Protein AF-A0A4Q4UN87-F1 (afdb_monomer_lite)

Foldseek 3Di:
DDDPPQPPPDPDPQDAQDKFWKFAADADAADDDQFDHQPDDQDDPPDDQSPDPLVVVCLVVAADHDDDRDDDIKMWGFHFFDDDCDCVPRQFFWGWTWTDIRPPPVAIKIKTKQDLSGHRQADPVRRHGSSSLSSNLQNQQQLLLVLQQVFPPGRCAQAWHWPHKIKGWDDDPPPPGTGMIIMTITGDAAFDFLVVQQVQQADPNDGNVVSHPDPVLVVLQVVLLVVNQLCSCQGRVKHQQDSDSRQWTQHPVRHIYGHRSSRMDRQVRGPDHRQCPDPPDDSPPPDPDDDDDDDDPVVVVVVVPDDDPDDDDDDDPDDDDDDDD

Structure (mmCIF, N/CA/C/O backbone):
data_AF-A0A4Q4UN87-F1
#
_entry.id   AF-A0A4Q4UN87-F1
#
loop_
_atom_site.group_PDB
_atom_site.id
_atom_site.type_symbol
_atom_site.label_atom_id
_atom_site.label_alt_id
_atom_site.label_comp_id
_atom_site.label_asym_id
_atom_site.label_entity_id
_atom_site.label_seq_id
_atom_site.pdbx_PDB_ins_code
_atom_site.Cartn_x
_atom_site.Cartn_y
_atom_site.Cartn_z
_atom_site.occupancy
_atom_site.B_iso_or_equiv
_atom_site.auth_seq_id
_atom_site.auth_comp_id
_atom_site.auth_asym_id
_atom_site.auth_atom_id
_atom_site.pdbx_PDB_model_num
ATOM 1 N N . MET A 1 1 ? -8.107 14.837 -42.358 1.00 36.06 1 MET A N 1
ATOM 2 C CA . MET A 1 1 ? -7.605 14.826 -40.968 1.00 36.06 1 MET A CA 1
ATOM 3 C C . MET A 1 1 ? -8.297 13.685 -40.247 1.00 36.06 1 MET A C 1
ATOM 5 O O . MET A 1 1 ? -9.507 13.749 -40.083 1.00 36.06 1 MET A O 1
ATOM 9 N N . ALA A 1 2 ? -7.575 12.608 -39.941 1.00 30.47 2 ALA A N 1
ATOM 10 C CA . ALA A 1 2 ? -8.134 11.471 -39.219 1.00 30.47 2 ALA A CA 1
ATOM 11 C C . ALA A 1 2 ? -8.247 11.839 -37.736 1.00 30.47 2 ALA A C 1
ATOM 13 O O . ALA A 1 2 ? -7.257 12.197 -37.102 1.00 30.47 2 ALA A O 1
ATOM 14 N N . THR A 1 3 ? -9.464 11.804 -37.209 1.00 28.25 3 THR A N 1
ATOM 15 C CA . THR A 1 3 ? -9.759 11.967 -35.788 1.00 28.25 3 THR A CA 1
ATOM 16 C C . THR A 1 3 ? -9.020 10.869 -35.032 1.00 28.25 3 THR A C 1
ATOM 18 O O . THR A 1 3 ? -9.258 9.691 -35.290 1.00 28.25 3 THR A O 1
ATOM 21 N N . ALA A 1 4 ? -8.106 11.236 -34.131 1.00 33.00 4 ALA A N 1
ATOM 22 C CA . ALA A 1 4 ? -7.447 10.278 -33.255 1.00 33.00 4 ALA A CA 1
ATOM 23 C C . ALA A 1 4 ? -8.526 9.550 -32.442 1.00 33.00 4 ALA A C 1
ATOM 25 O O . ALA A 1 4 ? -9.142 10.118 -31.538 1.00 33.00 4 ALA A O 1
ATOM 26 N N . THR A 1 5 ? -8.808 8.302 -32.811 1.00 35.41 5 THR A N 1
ATOM 27 C CA . THR A 1 5 ? -9.657 7.407 -32.035 1.00 35.41 5 THR A CA 1
ATOM 28 C C . THR A 1 5 ? -9.025 7.260 -30.666 1.00 35.41 5 THR A C 1
ATOM 30 O O . THR A 1 5 ? -7.942 6.697 -30.533 1.00 35.41 5 THR A O 1
ATOM 33 N N . ARG A 1 6 ? -9.716 7.805 -29.665 1.00 39.81 6 ARG A N 1
ATOM 34 C CA . ARG A 1 6 ? -9.468 7.628 -28.238 1.00 39.81 6 ARG A CA 1
ATOM 35 C C . ARG A 1 6 ? -9.214 6.138 -27.998 1.00 39.81 6 ARG A C 1
ATOM 37 O O . ARG A 1 6 ? -10.150 5.345 -28.074 1.00 39.81 6 ARG A O 1
ATOM 44 N N . THR A 1 7 ? -7.955 5.751 -27.811 1.00 40.88 7 THR A N 1
ATOM 45 C CA . THR A 1 7 ? -7.547 4.361 -27.604 1.00 40.88 7 THR A CA 1
ATOM 46 C C . THR A 1 7 ? -8.291 3.853 -26.378 1.00 40.88 7 THR A C 1
ATOM 48 O O . THR A 1 7 ? -8.051 4.291 -25.253 1.00 40.88 7 THR A O 1
ATOM 51 N N . SER A 1 8 ? -9.284 2.991 -26.606 1.00 44.03 8 SER A N 1
ATOM 52 C CA . SER A 1 8 ? -10.031 2.349 -25.535 1.00 44.03 8 SER A CA 1
ATOM 53 C C . SER A 1 8 ? -9.029 1.585 -24.683 1.00 44.03 8 SER A C 1
ATOM 55 O O . SER A 1 8 ? -8.358 0.686 -25.194 1.00 44.03 8 SER A O 1
ATOM 57 N N . ILE A 1 9 ? -8.903 1.950 -23.407 1.00 51.88 9 ILE A N 1
ATOM 58 C CA . ILE A 1 9 ? -8.092 1.182 -22.464 1.00 51.88 9 ILE A CA 1
ATOM 59 C C . ILE A 1 9 ? -8.578 -0.265 -22.532 1.00 51.88 9 ILE A C 1
ATOM 61 O O . ILE A 1 9 ? -9.763 -0.529 -22.318 1.00 51.88 9 ILE A O 1
ATOM 65 N N . SER A 1 10 ? -7.671 -1.188 -22.857 1.00 57.56 10 SER A N 1
ATOM 66 C CA . SER A 1 10 ? -7.963 -2.617 -22.790 1.00 57.56 10 SER A CA 1
ATOM 67 C C . SER A 1 10 ? -8.514 -2.937 -21.396 1.00 57.56 10 SER A C 1
ATOM 69 O O . SER A 1 10 ? -7.931 -2.476 -20.408 1.00 57.56 10 SER A O 1
ATOM 71 N N . PRO A 1 11 ? -9.605 -3.715 -21.280 1.00 72.88 11 PRO A N 1
ATOM 72 C CA . PRO A 1 11 ? -10.128 -4.119 -19.982 1.00 72.88 11 PRO A CA 1
ATOM 73 C C . PRO A 1 11 ? -9.007 -4.722 -19.131 1.00 72.88 11 PRO A C 1
ATOM 75 O O . PRO A 1 11 ? -8.156 -5.457 -19.640 1.00 72.88 11 PRO A O 1
ATOM 78 N N . THR A 1 12 ? -8.993 -4.368 -17.845 1.00 84.50 12 THR A N 1
ATOM 79 C CA . THR A 1 12 ? -7.957 -4.833 -16.919 1.00 84.50 12 THR A CA 1
ATOM 80 C C . THR A 1 12 ? -7.905 -6.367 -16.876 1.00 84.50 12 THR A C 1
ATOM 82 O O . THR A 1 12 ? -8.959 -7.017 -16.907 1.00 84.50 12 THR A O 1
ATOM 85 N N . PRO A 1 13 ? -6.704 -6.981 -16.834 1.00 90.00 13 PRO A N 1
ATOM 86 C CA . PRO A 1 13 ? -6.571 -8.428 -16.698 1.00 90.00 13 PRO A CA 1
ATOM 87 C C . PRO A 1 13 ? -6.948 -8.912 -15.288 1.00 90.00 13 PRO A C 1
ATOM 89 O O . PRO A 1 13 ? -7.140 -10.108 -15.092 1.00 90.00 13 PRO A O 1
ATOM 92 N N . TYR A 1 14 ? -7.080 -8.004 -14.315 1.00 92.19 14 TYR A N 1
ATOM 93 C CA . TYR A 1 14 ? -7.381 -8.312 -12.915 1.00 92.19 14 TYR A CA 1
ATOM 94 C C . TYR A 1 14 ? -8.891 -8.368 -12.680 1.00 92.19 14 TYR A C 1
ATOM 96 O O . TYR A 1 14 ? -9.488 -7.454 -12.113 1.00 92.19 14 TYR A O 1
ATOM 104 N N . ARG A 1 15 ? -9.525 -9.435 -13.168 1.00 90.50 15 ARG A N 1
ATOM 105 C CA . ARG A 1 15 ? -10.975 -9.646 -13.055 1.00 90.50 15 ARG A CA 1
ATOM 106 C C . ARG A 1 15 ? -11.301 -10.954 -12.348 1.00 90.50 15 ARG A C 1
ATOM 108 O O . ARG A 1 15 ? -10.479 -11.864 -12.298 1.00 90.50 15 ARG A O 1
ATOM 115 N N . GLU A 1 16 ? -12.514 -11.026 -11.819 1.00 92.12 16 GLU A N 1
ATOM 116 C CA . GLU A 1 16 ? -13.042 -12.225 -11.173 1.00 92.12 16 GLU A CA 1
ATOM 117 C C . GLU A 1 16 ? -12.921 -13.461 -12.079 1.00 92.12 16 GLU A C 1
ATOM 119 O O . GLU A 1 16 ? -13.094 -13.381 -13.299 1.00 92.12 16 GLU A O 1
ATOM 124 N N . GLY A 1 17 ? -12.564 -14.595 -11.474 1.00 91.56 17 GLY A N 1
ATOM 125 C CA . GLY A 1 17 ? -12.327 -15.865 -12.158 1.00 91.56 17 GLY A CA 1
ATOM 126 C C . GLY A 1 17 ? -10.930 -16.013 -12.770 1.00 91.56 17 GLY A C 1
ATOM 127 O O . GLY A 1 17 ? -10.609 -17.085 -13.280 1.00 91.56 17 GLY A O 1
ATOM 128 N N . VAL A 1 18 ? -10.083 -14.979 -12.724 1.00 93.31 18 VAL A N 1
ATOM 129 C CA . VAL A 1 18 ? -8.686 -15.078 -13.171 1.00 93.31 18 VAL A CA 1
ATOM 130 C C . VAL A 1 18 ? -7.814 -15.671 -12.067 1.00 93.31 18 VAL A C 1
ATOM 132 O O . VAL A 1 18 ? -7.833 -15.209 -10.927 1.00 93.31 18 VAL A O 1
ATOM 135 N N . GLU A 1 19 ? -7.004 -16.663 -12.430 1.00 95.31 19 GLU A N 1
ATOM 136 C CA . GLU A 1 19 ? -5.948 -17.219 -11.583 1.00 95.31 19 GLU A CA 1
ATOM 137 C C . GLU A 1 19 ? -4.591 -16.616 -11.978 1.00 95.31 19 GLU A C 1
ATOM 139 O O . GLU A 1 19 ? -4.165 -16.691 -13.134 1.00 95.31 19 GLU A O 1
ATOM 144 N N . LEU A 1 20 ? -3.909 -16.007 -11.010 1.00 95.88 20 LEU A N 1
ATOM 145 C CA . LEU A 1 20 ? -2.558 -15.478 -11.148 1.00 95.88 20 LEU A CA 1
ATOM 146 C C . LEU A 1 20 ? -1.548 -16.513 -10.651 1.00 95.88 20 LEU A C 1
ATOM 148 O O . LEU A 1 20 ? -1.704 -17.071 -9.567 1.00 95.88 20 LEU A O 1
ATOM 152 N N . ARG A 1 21 ? -0.481 -16.727 -11.422 1.00 95.50 21 ARG A N 1
ATOM 153 C CA . ARG A 1 21 ? 0.665 -17.552 -11.018 1.00 95.50 21 ARG A CA 1
ATOM 154 C C . ARG A 1 21 ? 1.737 -16.656 -10.434 1.00 95.50 21 ARG A C 1
ATOM 156 O O . ARG A 1 21 ? 2.383 -15.915 -11.173 1.00 95.50 21 ARG A O 1
ATOM 163 N N . ILE A 1 22 ? 1.875 -16.701 -9.120 1.00 95.62 22 ILE A N 1
ATOM 164 C CA . ILE A 1 22 ? 2.676 -15.761 -8.345 1.00 95.62 22 ILE A CA 1
ATOM 165 C C . ILE A 1 22 ? 3.895 -16.465 -7.755 1.00 95.62 22 ILE A C 1
ATOM 167 O O . ILE A 1 22 ? 3.873 -17.658 -7.455 1.00 95.62 22 ILE A O 1
ATOM 171 N N . ARG A 1 23 ? 4.980 -15.718 -7.596 1.00 95.38 23 ARG A N 1
ATOM 172 C CA . ARG A 1 23 ? 6.206 -16.159 -6.927 1.00 95.38 23 ARG A CA 1
ATOM 173 C C . ARG A 1 23 ? 6.584 -15.132 -5.887 1.00 95.38 23 ARG A C 1
ATOM 175 O O . ARG A 1 23 ? 6.311 -13.947 -6.082 1.00 95.38 23 ARG A O 1
ATOM 182 N N . LYS A 1 24 ? 7.199 -15.588 -4.799 1.00 94.25 24 LYS A N 1
ATOM 183 C CA . LYS A 1 24 ? 7.721 -14.682 -3.781 1.00 94.25 24 LYS A CA 1
ATOM 184 C C . LYS A 1 24 ? 8.760 -13.760 -4.420 1.00 94.25 24 LYS A C 1
ATOM 186 O O . LYS A 1 24 ? 9.526 -14.187 -5.284 1.00 94.25 24 LYS A O 1
ATOM 191 N N . HIS A 1 25 ? 8.745 -12.499 -4.024 1.00 94.56 25 HIS A N 1
ATOM 192 C CA . HIS A 1 25 ? 9.652 -11.474 -4.522 1.00 94.56 25 HIS A CA 1
ATOM 193 C C . HIS A 1 25 ? 10.216 -10.705 -3.332 1.00 94.56 25 HIS A C 1
ATOM 195 O O . HIS A 1 25 ? 9.506 -10.509 -2.355 1.00 94.56 25 HIS A O 1
ATOM 201 N N . VAL A 1 26 ? 11.471 -10.275 -3.399 1.00 94.31 26 VAL A N 1
ATOM 202 C CA . VAL A 1 26 ? 12.059 -9.408 -2.371 1.00 94.31 26 VAL A CA 1
ATOM 203 C C . VAL A 1 26 ? 11.811 -7.962 -2.810 1.00 94.31 26 VAL A C 1
ATOM 205 O O . VAL A 1 26 ? 12.151 -7.612 -3.929 1.00 94.31 26 VAL A O 1
ATOM 208 N N . PRO A 1 27 ? 11.150 -7.084 -2.051 1.00 94.50 27 PRO A N 1
ATOM 209 C CA . PRO A 1 27 ? 11.001 -5.698 -2.492 1.00 94.50 27 PRO A CA 1
ATOM 210 C C . PRO A 1 27 ? 12.372 -4.993 -2.532 1.00 94.50 27 PRO A C 1
ATOM 212 O O . PRO A 1 27 ? 13.244 -5.325 -1.728 1.00 94.50 27 PRO A O 1
ATOM 215 N N . PRO A 1 28 ? 12.603 -4.037 -3.453 1.00 94.56 28 PRO A N 1
ATOM 216 C CA . PRO A 1 28 ? 13.752 -3.149 -3.319 1.00 94.56 28 PRO A CA 1
ATOM 217 C C . PRO A 1 28 ? 13.580 -2.281 -2.065 1.00 94.56 28 PRO A C 1
ATOM 219 O O . PRO A 1 28 ? 12.459 -2.094 -1.585 1.00 94.56 28 PRO A O 1
ATOM 222 N N . GLU A 1 29 ? 14.679 -1.726 -1.553 1.00 95.31 29 GLU A N 1
ATOM 223 C CA . GLU A 1 29 ? 14.603 -0.713 -0.496 1.00 95.31 29 GLU A CA 1
ATOM 224 C C . GLU A 1 29 ? 13.723 0.470 -0.943 1.00 95.31 29 GLU A C 1
ATOM 226 O O . GLU A 1 29 ? 13.688 0.792 -2.138 1.00 95.31 29 GLU A O 1
ATOM 231 N N . PRO A 1 30 ? 13.007 1.132 -0.016 1.00 96.88 30 PRO A N 1
ATOM 232 C CA . PRO A 1 30 ? 12.194 2.291 -0.361 1.00 96.88 30 PRO A CA 1
ATOM 233 C C . PRO A 1 30 ? 13.069 3.407 -0.948 1.00 96.88 30 PRO A C 1
ATOM 235 O O . PRO A 1 30 ? 14.195 3.639 -0.506 1.00 96.88 30 PRO A O 1
ATOM 238 N N . PHE A 1 31 ? 12.548 4.121 -1.945 1.00 95.38 31 PHE A N 1
ATOM 239 C CA . PHE A 1 31 ? 13.257 5.201 -2.636 1.00 95.38 31 PHE A CA 1
ATOM 240 C C . PHE A 1 31 ? 12.315 6.365 -2.974 1.00 95.38 31 PHE A C 1
ATOM 242 O O . PHE A 1 31 ? 11.097 6.201 -3.029 1.00 95.38 31 PHE A O 1
ATOM 249 N N . GLY A 1 32 ? 12.882 7.552 -3.224 1.00 89.06 32 GLY A N 1
ATOM 250 C CA . GLY A 1 32 ? 12.116 8.772 -3.518 1.00 89.06 32 GLY A CA 1
ATOM 251 C C . GLY A 1 32 ? 11.820 9.672 -2.334 1.00 89.06 32 GLY A C 1
ATOM 252 O O . GLY A 1 32 ? 11.910 9.259 -1.184 1.00 89.06 32 GLY A O 1
ATOM 253 N N . GLY A 1 33 ? 11.440 10.922 -2.614 1.00 82.38 33 GLY A N 1
ATOM 254 C CA . GLY A 1 33 ? 11.102 11.904 -1.582 1.00 82.38 33 GLY A CA 1
ATOM 255 C C . GLY A 1 33 ? 12.273 12.157 -0.628 1.00 82.38 33 GLY A C 1
ATOM 256 O O . GLY A 1 33 ? 13.162 12.944 -0.937 1.00 82.38 33 GLY A O 1
ATOM 257 N N . GLY A 1 34 ? 12.266 11.485 0.526 1.00 86.81 34 GLY A N 1
ATOM 258 C CA . GLY A 1 34 ? 13.350 11.515 1.514 1.00 86.81 34 GLY A CA 1
ATOM 259 C C . GLY A 1 34 ? 14.007 10.157 1.801 1.00 86.81 34 GLY A C 1
ATOM 260 O O . GLY A 1 34 ? 14.684 10.006 2.818 1.00 86.81 34 GLY A O 1
ATOM 261 N N . TYR A 1 35 ? 13.807 9.165 0.948 1.00 94.00 35 TYR A N 1
ATOM 262 C CA . TYR A 1 35 ? 14.597 7.939 0.954 1.00 94.00 35 TYR A CA 1
ATOM 263 C C . TYR A 1 35 ? 15.865 8.098 0.100 1.00 94.00 35 TYR A C 1
ATOM 265 O O . TYR A 1 35 ? 16.188 9.197 -0.362 1.00 94.00 35 TYR A O 1
ATOM 273 N N . GLY A 1 36 ? 16.585 6.993 -0.116 1.00 89.12 36 GLY A N 1
ATOM 274 C CA . GLY A 1 36 ? 17.717 6.934 -1.036 1.00 89.12 36 GLY A CA 1
ATOM 275 C C . GLY A 1 36 ? 17.365 7.343 -2.478 1.00 89.12 36 GLY A C 1
ATOM 276 O O . GLY A 1 36 ? 16.186 7.496 -2.834 1.00 89.12 36 GLY A O 1
ATOM 277 N N . PRO A 1 37 ? 18.391 7.545 -3.327 1.00 89.88 37 PRO A N 1
ATOM 278 C CA . PRO A 1 37 ? 18.189 7.916 -4.722 1.00 89.88 37 PRO A CA 1
ATOM 279 C C . PRO A 1 37 ? 17.345 6.866 -5.450 1.00 89.88 37 PRO A C 1
ATOM 281 O O . PRO A 1 37 ? 17.453 5.671 -5.184 1.00 89.88 37 PRO A O 1
ATOM 284 N N . CYS A 1 38 ? 16.519 7.315 -6.399 1.00 89.50 38 CYS A N 1
ATOM 285 C CA . CYS A 1 38 ? 15.763 6.400 -7.246 1.00 89.50 38 CYS A CA 1
ATOM 286 C C . CYS A 1 38 ? 16.738 5.519 -8.049 1.00 89.50 38 CYS A C 1
ATOM 288 O O . CYS A 1 38 ? 17.589 6.064 -8.757 1.00 89.50 38 CYS A O 1
ATOM 290 N N . PRO A 1 39 ? 16.620 4.182 -7.979 1.00 89.25 39 PRO A N 1
ATOM 291 C CA . PRO A 1 39 ? 17.521 3.282 -8.694 1.00 89.25 39 PRO A CA 1
ATOM 292 C C . PRO A 1 39 ? 17.191 3.180 -10.194 1.00 89.25 39 PRO A C 1
ATOM 294 O O . PRO A 1 39 ? 17.958 2.585 -10.948 1.00 89.25 39 PRO A O 1
ATOM 297 N N . ARG A 1 40 ? 16.066 3.750 -10.653 1.00 89.06 40 ARG A N 1
ATOM 298 C CA . ARG A 1 40 ? 15.694 3.789 -12.073 1.00 89.06 40 ARG A CA 1
ATOM 299 C C . ARG A 1 40 ? 16.307 5.007 -12.754 1.00 89.06 40 ARG A C 1
ATOM 301 O O . ARG A 1 40 ? 16.256 6.123 -12.240 1.00 89.06 40 ARG A O 1
ATOM 308 N N . CYS A 1 41 ? 16.833 4.808 -13.960 1.00 85.06 41 CYS A N 1
ATOM 309 C CA . CYS A 1 41 ? 17.166 5.927 -14.833 1.00 85.06 41 CYS A CA 1
ATOM 310 C C . CYS A 1 41 ? 15.882 6.657 -15.235 1.00 85.06 41 CYS A C 1
ATOM 312 O O . CYS A 1 41 ? 14.899 6.019 -15.607 1.00 85.06 41 CYS A O 1
ATOM 314 N N . LYS A 1 42 ? 15.900 7.993 -15.202 1.00 83.00 42 LYS A N 1
ATOM 315 C CA . LYS A 1 42 ? 14.761 8.793 -15.654 1.00 83.00 42 LYS A CA 1
ATOM 316 C C . LYS A 1 42 ? 14.519 8.547 -17.143 1.00 83.00 42 LYS A C 1
ATOM 318 O O . LYS A 1 42 ? 15.396 8.810 -17.966 1.00 83.00 42 LYS A O 1
ATOM 323 N N . VAL A 1 43 ? 13.318 8.092 -17.481 1.00 82.94 43 VAL A N 1
ATOM 324 C CA . VAL A 1 43 ? 12.887 7.901 -18.866 1.00 82.94 43 VAL A CA 1
ATOM 325 C C . VAL A 1 43 ? 12.072 9.122 -19.270 1.00 82.94 43 VAL A C 1
ATOM 327 O O . VAL A 1 43 ? 10.995 9.367 -18.737 1.00 82.94 43 VAL A O 1
ATOM 330 N N . GLY A 1 44 ? 12.607 9.932 -20.184 1.00 71.88 44 GLY A N 1
ATOM 331 C CA . GLY A 1 44 ? 11.896 11.108 -20.677 1.00 71.88 44 GLY A CA 1
ATOM 332 C C . GLY A 1 44 ? 10.693 10.702 -21.524 1.00 71.88 44 GLY A C 1
ATOM 333 O O . GLY A 1 44 ? 10.860 10.096 -22.583 1.00 71.88 44 GLY A O 1
ATOM 334 N N . VAL A 1 45 ? 9.487 11.073 -21.097 1.00 69.25 45 VAL A N 1
ATOM 335 C CA . VAL A 1 45 ? 8.271 10.908 -21.898 1.00 69.25 45 VAL A CA 1
ATOM 336 C C . VAL A 1 45 ? 8.117 12.150 -22.779 1.00 69.25 45 VAL A C 1
ATOM 338 O O . VAL A 1 45 ? 7.415 13.094 -22.452 1.00 69.25 45 VAL A O 1
ATOM 341 N N . SER A 1 46 ? 8.829 12.195 -23.908 1.00 60.66 46 SER A N 1
ATOM 342 C CA . SER A 1 46 ? 8.797 13.354 -24.823 1.00 60.66 46 SER A CA 1
ATOM 343 C C . SER A 1 46 ? 7.546 13.420 -25.709 1.00 60.66 46 SER A C 1
ATOM 345 O O . SER A 1 46 ? 7.371 14.367 -26.477 1.00 60.66 46 SER A O 1
ATOM 347 N N . GLN A 1 47 ? 6.688 12.401 -25.644 1.00 63.38 47 GLN A N 1
ATOM 348 C CA . GLN A 1 47 ? 5.503 12.256 -26.485 1.00 63.38 47 GLN A CA 1
ATOM 349 C C . GLN A 1 47 ? 4.237 12.647 -25.725 1.00 63.38 47 GLN A C 1
ATOM 351 O O . GLN A 1 47 ? 4.169 12.533 -24.504 1.00 63.38 47 GLN A O 1
ATOM 356 N N . ASN A 1 48 ? 3.197 13.052 -26.460 1.00 68.06 48 ASN A N 1
ATOM 357 C CA . ASN A 1 48 ? 1.871 13.261 -25.886 1.00 68.06 48 ASN A CA 1
ATOM 358 C C . ASN A 1 48 ? 1.444 11.997 -25.119 1.00 68.06 48 ASN A C 1
ATOM 360 O O . ASN A 1 48 ? 1.391 10.910 -25.696 1.00 68.06 48 ASN A O 1
ATOM 364 N N . ALA A 1 49 ? 1.116 12.138 -23.833 1.00 68.75 49 ALA A N 1
ATOM 365 C CA . ALA A 1 49 ? 0.776 11.011 -22.968 1.00 68.75 49 ALA A CA 1
ATOM 366 C C . ALA A 1 49 ? -0.369 10.137 -23.512 1.00 68.75 49 ALA A C 1
ATOM 368 O O . ALA A 1 49 ? -0.430 8.941 -23.232 1.00 68.75 49 ALA A O 1
ATOM 369 N N . MET A 1 50 ? -1.241 10.712 -24.346 1.00 69.19 50 MET A N 1
ATOM 370 C CA . MET A 1 50 ? -2.361 10.010 -24.976 1.00 69.19 50 MET A CA 1
ATOM 371 C C . MET A 1 50 ? -1.957 9.104 -26.149 1.00 69.19 50 MET A C 1
ATOM 373 O O . MET A 1 50 ? -2.746 8.246 -26.540 1.00 69.19 50 MET A O 1
ATOM 377 N N . SER A 1 51 ? -0.766 9.285 -26.731 1.00 78.00 51 SER A N 1
ATOM 378 C CA . SER A 1 51 ? -0.279 8.484 -27.865 1.00 78.00 51 SER A CA 1
ATOM 379 C C . SER A 1 51 ? 0.685 7.367 -27.468 1.00 78.00 51 SER A C 1
ATOM 381 O O . SER A 1 51 ? 1.061 6.569 -28.323 1.00 78.00 51 SER A O 1
ATOM 383 N N . VAL A 1 52 ? 1.098 7.299 -26.199 1.00 83.88 52 VAL A N 1
ATOM 384 C CA . VAL A 1 52 ? 2.056 6.289 -25.740 1.00 83.88 52 VAL A CA 1
ATOM 385 C C . VAL A 1 52 ? 1.371 4.932 -25.585 1.00 83.88 52 VAL A C 1
ATOM 387 O O . VAL A 1 52 ? 0.416 4.782 -24.819 1.00 83.88 52 VAL A O 1
ATOM 390 N N . ASP A 1 53 ? 1.898 3.915 -26.272 1.00 87.31 53 ASP A N 1
ATOM 391 C CA . ASP A 1 53 ? 1.567 2.522 -25.973 1.00 87.31 53 ASP A CA 1
ATOM 392 C C . ASP A 1 53 ? 2.186 2.151 -24.624 1.00 87.31 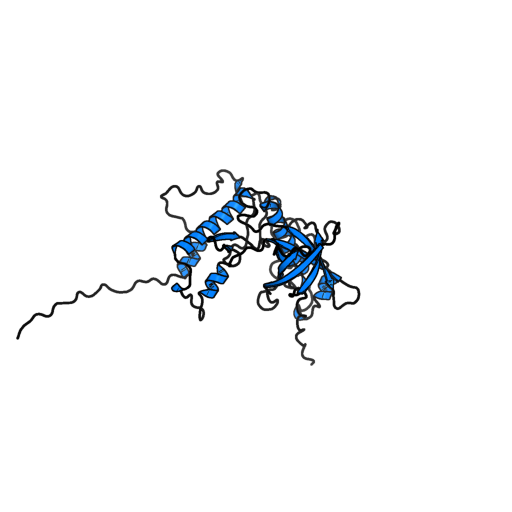53 ASP A C 1
ATOM 394 O O . ASP A 1 53 ? 3.380 1.884 -24.494 1.00 87.31 53 ASP A O 1
ATOM 398 N N . ARG A 1 54 ? 1.340 2.144 -23.598 1.00 87.19 54 ARG A N 1
ATOM 399 C CA . ARG A 1 54 ? 1.743 1.890 -22.214 1.00 87.19 54 ARG A CA 1
ATOM 400 C C . ARG A 1 54 ? 2.234 0.468 -21.992 1.00 87.19 54 ARG A C 1
ATOM 402 O O . ARG A 1 54 ? 3.074 0.249 -21.127 1.00 87.19 54 ARG A O 1
ATOM 409 N N . VAL A 1 55 ? 1.706 -0.496 -22.747 1.00 90.12 55 VAL A N 1
ATOM 410 C CA . VAL A 1 55 ? 2.143 -1.890 -22.644 1.00 90.12 55 VAL A CA 1
ATOM 411 C C . VAL A 1 55 ? 3.533 -2.020 -23.247 1.00 90.12 55 VAL A C 1
ATOM 413 O O . VAL A 1 55 ? 4.392 -2.629 -22.617 1.00 90.12 55 VAL A O 1
ATOM 416 N N . ALA A 1 56 ? 3.779 -1.408 -24.409 1.00 90.56 56 ALA A N 1
ATOM 417 C CA . ALA A 1 56 ? 5.121 -1.340 -24.983 1.00 90.56 56 ALA A CA 1
ATOM 418 C C . ALA A 1 56 ? 6.097 -0.615 -24.041 1.00 90.56 56 ALA A C 1
ATOM 420 O O . ALA A 1 56 ? 7.156 -1.154 -23.736 1.00 90.56 56 ALA A O 1
ATOM 421 N N . PHE A 1 57 ? 5.695 0.534 -23.485 1.00 90.75 57 PHE A N 1
ATOM 422 C CA . PHE A 1 57 ? 6.503 1.282 -22.520 1.00 90.75 57 PHE A CA 1
ATOM 423 C C . PHE A 1 57 ? 6.881 0.436 -21.296 1.00 90.75 57 PHE A C 1
ATOM 425 O O . PHE A 1 57 ? 8.052 0.375 -20.937 1.00 90.75 57 PHE A O 1
ATOM 432 N N . ALA A 1 58 ? 5.918 -0.259 -20.683 1.00 91.56 58 ALA A N 1
ATOM 433 C CA . ALA A 1 58 ? 6.165 -1.125 -19.528 1.00 91.56 58 ALA A CA 1
ATOM 434 C C . ALA A 1 58 ? 7.027 -2.352 -19.868 1.00 91.56 58 ALA A C 1
ATOM 436 O O . ALA A 1 58 ? 7.781 -2.835 -19.028 1.00 91.56 58 ALA A O 1
ATOM 437 N N . LEU A 1 59 ? 6.915 -2.873 -21.093 1.00 91.94 59 LEU A N 1
ATOM 438 C CA . LEU A 1 59 ? 7.737 -3.981 -21.573 1.00 91.94 59 LEU A CA 1
ATOM 439 C C . LEU A 1 59 ? 9.200 -3.574 -21.810 1.00 91.94 59 LEU A C 1
ATOM 441 O O . LEU A 1 59 ? 10.087 -4.408 -21.633 1.00 91.94 59 LEU A O 1
ATOM 445 N N . ASP A 1 60 ? 9.439 -2.331 -22.222 1.00 92.31 60 ASP A N 1
ATOM 446 C CA . ASP A 1 60 ? 10.783 -1.787 -22.454 1.00 92.31 60 ASP A CA 1
ATOM 447 C C . ASP A 1 60 ? 11.399 -1.199 -21.172 1.00 92.31 60 ASP A C 1
ATOM 449 O O . ASP A 1 60 ? 12.612 -1.034 -21.080 1.00 92.31 60 ASP A O 1
ATOM 453 N N . ASN A 1 61 ? 10.570 -0.945 -20.156 1.00 92.50 61 ASN A N 1
ATOM 454 C CA . ASN A 1 61 ? 10.961 -0.418 -18.851 1.00 92.50 61 ASN A CA 1
ATOM 455 C C . ASN A 1 61 ? 10.414 -1.317 -17.728 1.00 92.50 61 ASN A C 1
ATOM 457 O O . ASN A 1 61 ? 9.572 -0.863 -16.948 1.00 92.50 61 ASN A O 1
ATOM 461 N N . PRO A 1 62 ? 10.855 -2.586 -17.625 1.00 92.19 62 PRO A N 1
ATOM 462 C CA . PRO A 1 62 ? 10.314 -3.537 -16.652 1.00 92.19 62 PRO A CA 1
ATOM 463 C C . PRO A 1 62 ? 10.451 -3.027 -15.204 1.00 92.19 62 PRO A C 1
ATOM 465 O O . PRO A 1 62 ? 11.294 -2.157 -14.950 1.00 92.19 62 PRO A O 1
ATOM 468 N N . PRO A 1 63 ? 9.644 -3.536 -14.249 1.00 92.62 63 PRO A N 1
ATOM 469 C CA . PRO A 1 63 ? 9.798 -3.222 -12.826 1.00 92.62 63 PRO A CA 1
ATOM 470 C C . PRO A 1 63 ? 11.222 -3.477 -12.327 1.00 92.62 63 PRO A C 1
ATOM 472 O O . PRO A 1 63 ? 11.935 -4.311 -12.885 1.00 92.62 63 PRO A O 1
ATOM 475 N N . LEU A 1 64 ? 11.627 -2.789 -11.261 1.00 91.25 64 LEU A N 1
ATOM 476 C CA . LEU A 1 64 ? 12.908 -3.041 -10.604 1.00 91.25 64 LEU A CA 1
ATOM 477 C C . LEU A 1 64 ? 12.975 -4.495 -10.136 1.00 91.25 64 LEU A C 1
ATOM 479 O O . LEU A 1 64 ? 12.170 -4.924 -9.306 1.00 91.25 64 LEU A O 1
ATOM 483 N N . GLU A 1 65 ? 13.925 -5.251 -10.679 1.00 82.12 65 GLU A N 1
ATOM 484 C CA . GLU A 1 65 ? 14.251 -6.590 -10.198 1.00 82.12 65 GLU A CA 1
ATOM 485 C C . GLU A 1 65 ? 15.176 -6.466 -8.991 1.00 82.12 65 GLU A C 1
ATOM 487 O O . GLU A 1 65 ? 16.263 -5.893 -9.069 1.00 82.12 65 GLU A O 1
ATOM 492 N N . THR A 1 66 ? 14.739 -7.022 -7.872 1.00 70.69 66 THR A N 1
ATOM 493 C CA . THR A 1 66 ? 15.665 -7.536 -6.864 1.00 70.69 66 THR A CA 1
ATOM 494 C C . THR A 1 66 ? 15.975 -8.990 -7.224 1.00 70.69 66 THR A C 1
ATOM 496 O O . THR A 1 66 ? 15.620 -9.429 -8.317 1.00 70.69 66 THR A O 1
ATOM 499 N N . GLU A 1 67 ? 16.683 -9.730 -6.369 1.00 70.38 67 GLU A N 1
ATOM 500 C CA . GLU A 1 67 ? 17.009 -11.148 -6.581 1.00 70.38 67 GLU A CA 1
ATOM 501 C C . GLU A 1 67 ? 15.933 -11.908 -7.392 1.00 70.38 67 GLU A C 1
ATOM 503 O O . GLU A 1 67 ? 14.747 -11.824 -7.048 1.00 70.38 67 GLU A O 1
ATOM 508 N N . PRO A 1 68 ? 16.307 -12.628 -8.476 1.00 65.00 68 PRO A N 1
ATOM 509 C CA . PRO A 1 68 ? 15.336 -13.255 -9.366 1.00 65.00 68 PRO A CA 1
ATOM 510 C C . PRO A 1 68 ? 14.318 -14.065 -8.562 1.00 65.00 68 PRO A C 1
ATOM 512 O O . PRO A 1 68 ? 14.747 -14.779 -7.653 1.00 65.00 68 PRO A O 1
ATOM 515 N N . PRO A 1 69 ? 13.008 -14.003 -8.882 1.00 68.62 69 PRO A N 1
ATOM 516 C CA . PRO A 1 69 ? 11.978 -14.681 -8.103 1.00 68.62 69 PRO A CA 1
ATOM 517 C C . PRO A 1 69 ? 12.302 -16.171 -7.987 1.00 68.62 69 PRO A C 1
ATOM 519 O O . PRO A 1 69 ? 12.107 -16.952 -8.924 1.00 68.62 69 PRO A O 1
ATOM 522 N N . ALA A 1 70 ? 12.840 -16.540 -6.830 1.00 63.72 70 ALA A N 1
ATOM 523 C CA . ALA A 1 70 ? 13.296 -17.875 -6.513 1.00 63.72 70 ALA A CA 1
ATOM 524 C C . ALA A 1 70 ? 12.197 -18.609 -5.744 1.00 63.72 70 ALA A C 1
ATOM 526 O O . ALA A 1 70 ? 11.468 -18.031 -4.937 1.00 63.72 70 ALA A O 1
ATOM 527 N N . GLY A 1 71 ? 12.086 -19.913 -5.982 1.00 75.94 71 GLY A N 1
ATOM 528 C CA . GLY A 1 71 ? 11.214 -20.785 -5.205 1.00 75.94 71 GLY A CA 1
ATOM 529 C C . GLY A 1 71 ? 9.926 -21.205 -5.906 1.00 75.94 71 GLY A C 1
ATOM 530 O O . GLY A 1 71 ? 9.792 -21.165 -7.130 1.00 75.94 71 GLY A O 1
ATOM 531 N N . LYS A 1 72 ? 9.007 -21.722 -5.090 1.00 89.81 72 LYS A N 1
ATOM 532 C CA . LYS A 1 72 ? 7.784 -22.394 -5.524 1.00 89.81 72 LYS A CA 1
ATOM 533 C C . LYS A 1 72 ? 6.822 -21.398 -6.182 1.00 89.81 72 LYS A C 1
ATOM 535 O O . LYS A 1 72 ? 6.652 -20.275 -5.717 1.00 89.81 72 LYS A O 1
ATOM 540 N N . GLU A 1 73 ? 6.194 -21.823 -7.275 1.00 93.75 73 GLU A N 1
ATOM 541 C CA . GLU A 1 73 ? 5.073 -21.099 -7.875 1.00 93.75 73 GLU A CA 1
ATOM 542 C C . GLU A 1 73 ? 3.801 -21.369 -7.065 1.00 93.75 73 GLU A C 1
ATOM 544 O O . GLU A 1 73 ? 3.491 -22.518 -6.743 1.00 93.75 73 GLU A O 1
ATOM 549 N N . HIS A 1 74 ? 3.087 -20.295 -6.749 1.00 94.81 74 HIS A N 1
ATOM 550 C CA . HIS A 1 74 ? 1.838 -20.283 -6.000 1.00 94.81 74 HIS A CA 1
ATOM 551 C C . HIS A 1 74 ? 0.703 -19.762 -6.889 1.00 94.81 74 HIS A C 1
ATOM 553 O O . HIS A 1 74 ? 0.941 -19.120 -7.919 1.00 94.81 74 HIS A O 1
ATOM 559 N N . SER A 1 75 ? -0.541 -20.027 -6.499 1.00 95.25 75 SER A N 1
ATOM 560 C CA . SER A 1 75 ? -1.722 -19.549 -7.231 1.00 95.25 75 SER A CA 1
ATOM 561 C C . SER A 1 75 ? -2.506 -18.535 -6.409 1.00 95.25 75 SER A C 1
ATOM 563 O O . SER A 1 75 ? -2.785 -18.785 -5.241 1.00 95.25 75 SER A O 1
ATOM 565 N N . PHE A 1 76 ? -2.934 -17.437 -7.026 1.00 96.38 76 PHE A N 1
ATOM 566 C CA . PHE A 1 76 ? -3.894 -16.507 -6.439 1.00 96.38 76 PHE A CA 1
ATOM 567 C C . PHE A 1 76 ? -5.126 -16.383 -7.334 1.00 96.38 76 PHE A C 1
ATOM 569 O O . PHE A 1 76 ? -5.041 -15.885 -8.455 1.00 96.38 76 PHE A O 1
ATOM 576 N N . SER A 1 77 ? -6.273 -16.858 -6.854 1.00 95.69 77 SER A N 1
ATOM 577 C CA . SER A 1 77 ? -7.534 -16.853 -7.606 1.00 95.69 77 SER A CA 1
ATOM 578 C C . SER A 1 77 ? -8.376 -15.636 -7.244 1.00 95.69 77 SER A C 1
ATOM 580 O O . SER A 1 77 ? -8.825 -15.530 -6.105 1.00 95.69 77 SER A O 1
ATOM 582 N N . ILE A 1 78 ? -8.623 -14.741 -8.202 1.00 95.12 78 ILE A N 1
ATOM 583 C CA . ILE A 1 78 ? -9.411 -13.522 -7.990 1.00 95.12 78 ILE A CA 1
ATOM 584 C C . ILE A 1 78 ? -10.898 -13.872 -7.882 1.00 95.12 78 ILE A C 1
ATOM 586 O O . ILE A 1 78 ? -11.491 -14.411 -8.817 1.00 95.12 78 ILE A O 1
ATOM 590 N N . THR A 1 79 ? -11.512 -13.509 -6.760 1.00 92.69 79 THR A N 1
ATOM 591 C CA . THR A 1 79 ? -12.933 -13.757 -6.451 1.00 92.69 79 THR A CA 1
ATOM 592 C C . THR A 1 79 ? -13.769 -12.492 -6.413 1.00 92.69 79 THR A C 1
ATOM 594 O O . THR A 1 79 ? -14.990 -12.556 -6.390 1.00 92.69 79 THR A O 1
ATOM 597 N N . GLY A 1 80 ? -13.125 -11.330 -6.369 1.00 84.94 80 GLY A N 1
ATOM 598 C CA . GLY A 1 80 ? -13.823 -10.062 -6.312 1.00 84.94 80 GLY A CA 1
ATOM 599 C C . GLY A 1 80 ? -12.895 -8.899 -6.603 1.00 84.94 80 GLY A C 1
ATOM 600 O O . GLY A 1 80 ? -11.682 -8.960 -6.392 1.00 84.94 80 GLY A O 1
ATOM 601 N N . LEU A 1 81 ? -13.487 -7.816 -7.087 1.00 74.00 81 LEU A N 1
ATOM 602 C CA . LEU A 1 81 ? -12.794 -6.579 -7.407 1.00 74.00 81 LEU A CA 1
ATOM 603 C C . LEU A 1 81 ? -13.285 -5.497 -6.448 1.00 74.00 81 LEU A C 1
ATOM 605 O O . LEU A 1 81 ? -14.458 -5.128 -6.472 1.00 74.00 81 LEU A O 1
ATOM 609 N N . LYS A 1 82 ? -12.397 -5.024 -5.568 1.00 66.50 82 LYS A N 1
ATOM 610 C CA . LYS A 1 82 ? -12.735 -4.020 -4.546 1.00 66.50 82 LYS A CA 1
ATOM 611 C C . LYS A 1 82 ? -12.509 -2.601 -5.054 1.00 66.50 82 LYS A C 1
ATOM 613 O O . LYS A 1 82 ? -13.314 -1.727 -4.744 1.00 66.50 82 LYS A O 1
ATOM 618 N N . THR A 1 83 ? -11.469 -2.383 -5.862 1.00 61.66 83 THR A N 1
ATOM 619 C CA . THR A 1 83 ? -11.137 -1.046 -6.365 1.00 61.66 83 THR A CA 1
ATOM 620 C C . THR A 1 83 ? -10.685 -1.095 -7.820 1.00 61.66 83 THR A C 1
ATOM 622 O O . THR A 1 83 ? -9.679 -1.721 -8.150 1.00 61.66 83 THR A O 1
ATOM 625 N N . LEU A 1 84 ? -11.395 -0.357 -8.675 1.00 51.00 84 LEU A N 1
ATOM 626 C CA . LEU A 1 84 ? -10.886 0.142 -9.951 1.00 51.00 84 LEU A CA 1
ATOM 627 C C . LEU A 1 84 ? -10.677 1.645 -9.785 1.00 51.00 84 LEU A C 1
ATOM 629 O O . LEU A 1 84 ? -11.632 2.398 -9.966 1.00 51.00 84 LEU A O 1
ATOM 633 N N . ARG A 1 85 ? -9.461 2.099 -9.452 1.00 52.66 85 ARG A N 1
ATOM 634 C CA . ARG A 1 85 ? -9.128 3.509 -9.699 1.00 52.66 85 ARG A CA 1
ATOM 635 C C . ARG A 1 85 ? -9.117 3.672 -11.211 1.00 52.66 85 ARG A C 1
ATOM 637 O O . ARG A 1 85 ? -8.299 3.063 -11.903 1.00 52.66 85 ARG A O 1
ATOM 644 N N . ARG A 1 86 ? -10.084 4.403 -11.762 1.00 48.97 86 ARG A N 1
ATOM 645 C CA . ARG A 1 86 ? -10.149 4.581 -13.213 1.00 48.97 86 ARG A CA 1
ATOM 646 C C . ARG A 1 86 ? -9.050 5.554 -13.605 1.00 48.97 86 ARG A C 1
ATOM 648 O O . ARG A 1 86 ? -9.050 6.698 -13.167 1.00 48.97 86 ARG A O 1
ATOM 655 N N . PHE A 1 87 ? -8.163 5.110 -14.491 1.00 47.22 87 PHE A N 1
ATOM 656 C CA . PHE A 1 87 ? -6.993 5.864 -14.953 1.00 47.22 87 PHE A CA 1
ATOM 657 C C . PHE A 1 87 ? -7.299 7.308 -15.421 1.00 47.22 87 PHE A C 1
ATOM 659 O O . PHE A 1 87 ? -6.458 8.183 -15.284 1.00 47.22 87 PHE A O 1
ATOM 666 N N . HIS A 1 88 ? -8.517 7.575 -15.911 1.00 46.72 88 HIS A N 1
ATOM 667 C CA . HIS A 1 88 ? -8.945 8.891 -16.416 1.00 46.72 88 HIS A CA 1
ATOM 668 C C . HIS A 1 88 ? -9.881 9.677 -15.481 1.00 46.72 88 HIS A C 1
ATOM 670 O O . HIS A 1 88 ? -10.340 10.750 -15.859 1.00 46.72 88 HIS A O 1
ATOM 676 N N . VAL A 1 89 ? -10.225 9.130 -14.312 1.00 45.62 89 VAL A N 1
ATOM 677 C CA . VAL A 1 89 ? -11.143 9.775 -13.353 1.00 45.62 89 VAL A CA 1
ATOM 678 C C . VAL A 1 89 ? -10.454 9.988 -12.006 1.00 45.62 89 VAL A C 1
ATOM 680 O O . VAL A 1 89 ? -10.613 11.046 -11.412 1.00 45.62 89 VAL A O 1
ATOM 683 N N . ASP A 1 90 ? -9.621 9.032 -11.583 1.00 51.31 90 ASP A N 1
ATOM 684 C CA . ASP A 1 90 ? -9.069 8.971 -10.223 1.00 51.31 90 ASP A CA 1
ATOM 685 C C . ASP A 1 90 ? -7.530 9.035 -10.184 1.00 51.31 90 ASP A C 1
ATOM 687 O O . ASP A 1 90 ? -6.925 8.707 -9.166 1.00 51.31 90 ASP A O 1
ATOM 691 N N . GLY A 1 91 ? -6.877 9.378 -11.300 1.00 63.28 91 GLY A N 1
ATOM 692 C CA . GLY A 1 91 ? -5.412 9.479 -11.370 1.00 63.28 91 GLY A CA 1
ATOM 693 C C . GLY A 1 91 ? -4.660 8.141 -11.408 1.00 63.28 91 GLY A C 1
ATOM 694 O O . GLY A 1 91 ? -3.444 8.132 -11.290 1.00 63.28 91 GLY A O 1
ATOM 695 N N . GLY A 1 92 ? -5.338 7.003 -11.602 1.00 79.25 92 GLY A N 1
ATOM 696 C CA . GLY A 1 92 ? -4.681 5.690 -11.702 1.00 79.25 92 GLY A CA 1
ATOM 697 C C . GLY A 1 92 ? -4.084 5.169 -10.385 1.00 79.25 92 GLY A C 1
ATOM 698 O O . GLY A 1 92 ? -4.430 5.635 -9.300 1.00 79.25 92 GLY A O 1
ATOM 699 N N . GLY A 1 93 ? -3.226 4.151 -10.482 1.00 88.25 93 GLY A N 1
ATOM 700 C CA . GLY A 1 93 ? -2.502 3.545 -9.360 1.00 88.25 93 GLY A CA 1
ATOM 701 C C . GLY A 1 93 ? -2.719 2.035 -9.217 1.00 88.25 93 GLY A C 1
ATOM 702 O O . GLY A 1 93 ? -3.160 1.353 -10.149 1.00 88.25 93 GLY A O 1
ATOM 703 N N . ALA A 1 94 ? -2.404 1.515 -8.029 1.00 92.31 94 ALA A N 1
ATOM 704 C CA . ALA A 1 94 ? -2.528 0.095 -7.723 1.00 92.31 94 ALA A CA 1
ATOM 705 C C . ALA A 1 94 ? -3.980 -0.413 -7.812 1.00 92.31 94 ALA A C 1
ATOM 707 O O . ALA A 1 94 ? -4.939 0.264 -7.430 1.00 92.31 94 ALA A O 1
ATOM 708 N N . HIS A 1 95 ? -4.136 -1.650 -8.282 1.00 91.94 95 HIS A N 1
ATOM 709 C CA . HIS A 1 95 ? -5.408 -2.369 -8.260 1.00 91.94 95 HIS A CA 1
ATOM 710 C C . HIS A 1 95 ? -5.578 -3.110 -6.942 1.00 91.94 95 HIS A C 1
ATOM 712 O O . HIS A 1 95 ? -4.619 -3.672 -6.422 1.00 91.94 95 HIS A O 1
ATOM 718 N N . VAL A 1 96 ? -6.809 -3.170 -6.434 1.00 92.56 96 VAL A N 1
ATOM 719 C CA . VAL A 1 96 ? -7.125 -3.931 -5.222 1.00 92.56 96 VAL A CA 1
ATOM 720 C C . VAL A 1 96 ? -8.192 -4.968 -5.533 1.00 92.56 96 VAL A C 1
ATOM 722 O O . VAL A 1 96 ? -9.325 -4.636 -5.902 1.00 92.56 96 VAL A O 1
ATOM 725 N N . VAL A 1 97 ? -7.825 -6.233 -5.362 1.00 94.50 97 VAL A N 1
ATOM 726 C CA . VAL A 1 97 ? -8.684 -7.395 -5.601 1.00 94.50 97 VAL A CA 1
ATOM 727 C C . VAL A 1 97 ? -8.728 -8.284 -4.364 1.00 94.50 97 VAL A C 1
ATOM 729 O O . VAL A 1 97 ? -7.826 -8.251 -3.532 1.00 94.50 97 VAL A O 1
ATOM 732 N N . THR A 1 98 ? -9.776 -9.086 -4.233 1.00 94.88 98 THR A N 1
ATOM 733 C CA . THR A 1 98 ? -9.852 -10.152 -3.226 1.00 94.88 98 THR A CA 1
ATOM 734 C C . THR A 1 98 ? -9.729 -11.504 -3.894 1.00 94.88 98 THR A C 1
ATOM 736 O O . THR A 1 98 ? -10.132 -11.669 -5.049 1.00 94.88 98 THR A O 1
ATOM 739 N N . GLY A 1 99 ? -9.192 -12.477 -3.171 1.00 95.06 99 GLY A N 1
ATOM 740 C CA . GLY A 1 99 ? -8.991 -13.804 -3.721 1.00 95.06 99 GLY A CA 1
ATOM 741 C C . GLY A 1 99 ? -8.515 -14.828 -2.710 1.00 95.06 99 GLY A C 1
ATOM 742 O O . GLY A 1 99 ? -8.360 -14.532 -1.526 1.00 95.06 99 GLY A O 1
ATOM 743 N N . TYR A 1 100 ? -8.295 -16.033 -3.217 1.00 94.38 100 TYR A N 1
ATOM 744 C CA . TYR A 1 100 ? -7.794 -17.178 -2.465 1.00 94.38 100 TYR A CA 1
ATOM 745 C C . TYR A 1 100 ? -6.330 -17.434 -2.800 1.00 94.38 100 TYR A C 1
ATOM 747 O O . TYR A 1 100 ? -5.954 -17.382 -3.975 1.00 94.38 100 TYR A O 1
ATOM 755 N N . PHE A 1 101 ? -5.529 -17.755 -1.789 1.00 92.31 101 PHE A N 1
ATOM 756 C CA . PHE A 1 101 ? -4.131 -18.149 -1.942 1.00 92.31 101 PHE A CA 1
ATOM 757 C C . PHE A 1 101 ? -4.012 -19.682 -1.968 1.00 92.31 101 PHE A C 1
ATOM 759 O O . PHE A 1 101 ? -4.620 -20.363 -1.154 1.00 92.31 101 PHE A O 1
ATOM 766 N N . ASP A 1 102 ? -3.275 -20.245 -2.929 1.00 89.00 102 ASP A N 1
ATOM 767 C CA . ASP A 1 102 ? -3.008 -21.691 -3.069 1.00 89.00 102 ASP A CA 1
ATOM 768 C C . ASP A 1 102 ? -4.240 -22.616 -3.040 1.00 89.00 102 ASP A C 1
ATOM 770 O O . ASP A 1 102 ? -4.168 -23.772 -2.626 1.00 89.00 102 ASP A O 1
ATOM 774 N N . ARG A 1 103 ? -5.379 -22.127 -3.553 1.00 77.31 103 ARG A N 1
ATOM 775 C CA . ARG A 1 103 ? -6.688 -22.817 -3.539 1.00 77.31 103 ARG A CA 1
ATOM 776 C C . ARG A 1 103 ? -7.251 -23.071 -2.140 1.00 77.31 103 ARG A C 1
ATOM 778 O O . ARG A 1 103 ? -8.301 -23.707 -2.040 1.00 77.31 103 ARG A O 1
ATOM 785 N N . ASP A 1 104 ? -6.609 -22.547 -1.103 1.00 84.00 104 ASP A N 1
ATOM 786 C CA . ASP A 1 104 ? -7.189 -22.471 0.224 1.00 84.00 104 ASP A CA 1
ATOM 787 C C . ASP A 1 104 ? -8.339 -21.459 0.186 1.00 84.00 104 ASP A C 1
ATOM 789 O O . ASP A 1 104 ? -8.144 -20.251 0.028 1.00 84.00 104 ASP A O 1
ATOM 793 N N . LYS A 1 105 ? -9.564 -21.984 0.247 1.00 83.62 105 LYS A N 1
ATOM 794 C CA . LYS A 1 105 ? -10.786 -21.178 0.203 1.00 83.62 105 LYS A CA 1
ATOM 795 C C . LYS A 1 105 ? -11.180 -20.632 1.571 1.00 83.62 105 LYS A C 1
ATOM 797 O O . LYS A 1 105 ? -12.085 -19.797 1.635 1.00 83.62 105 LYS A O 1
ATOM 802 N N . ASP A 1 106 ? -10.514 -21.074 2.631 1.00 81.62 106 ASP A N 1
ATOM 803 C CA . ASP A 1 106 ? -10.814 -20.661 3.996 1.00 81.62 106 ASP A CA 1
ATOM 804 C C . ASP A 1 106 ? -10.154 -19.311 4.312 1.00 81.62 106 ASP A C 1
ATOM 806 O O . ASP A 1 106 ? -10.671 -18.532 5.120 1.00 81.62 106 ASP A O 1
ATOM 810 N N . VAL A 1 107 ? -9.075 -18.973 3.596 1.00 80.12 107 VAL A N 1
ATOM 811 C CA . VAL A 1 107 ? -8.352 -17.705 3.739 1.00 80.12 107 VAL A CA 1
ATOM 812 C C . VAL A 1 107 ? -8.617 -16.790 2.541 1.00 80.12 107 VAL A C 1
ATOM 814 O O . VAL A 1 107 ? -8.062 -16.948 1.453 1.00 80.12 107 VAL A O 1
ATOM 817 N N . VAL A 1 108 ? -9.473 -15.784 2.748 1.00 89.81 108 VAL A N 1
ATOM 818 C CA . VAL A 1 108 ? -9.665 -14.698 1.776 1.00 89.81 108 VAL A CA 1
ATOM 819 C C . VAL A 1 108 ? -8.628 -13.611 2.029 1.00 89.81 108 VAL A C 1
ATOM 821 O O . VAL A 1 108 ? -8.672 -12.930 3.055 1.00 89.81 108 VAL A O 1
ATOM 824 N N . CYS A 1 109 ? -7.756 -13.397 1.052 1.00 93.25 109 CYS A N 1
ATOM 825 C CA . CYS A 1 109 ? -6.751 -12.344 1.082 1.00 93.25 109 CYS A CA 1
ATOM 826 C C . CYS A 1 109 ? -7.178 -11.153 0.220 1.00 93.25 109 CYS A C 1
ATOM 828 O O . CYS A 1 109 ? -7.963 -11.267 -0.729 1.00 93.25 109 CYS A O 1
ATOM 830 N N . LEU A 1 110 ? -6.608 -9.999 0.538 1.00 94.69 110 LEU A N 1
ATOM 831 C CA . LEU A 1 110 ? -6.597 -8.820 -0.307 1.00 94.69 110 LEU A CA 1
ATOM 832 C C . LEU A 1 110 ? -5.258 -8.773 -1.045 1.00 94.69 110 LEU A C 1
ATOM 834 O O . LEU A 1 110 ? -4.200 -8.826 -0.425 1.00 94.69 110 LEU A O 1
ATOM 838 N N . ALA A 1 111 ? -5.304 -8.663 -2.368 1.00 96.75 111 ALA A N 1
ATOM 839 C CA . ALA A 1 111 ? -4.132 -8.427 -3.192 1.00 96.75 111 ALA A CA 1
ATOM 840 C C . ALA A 1 111 ? -4.121 -6.980 -3.678 1.00 96.75 111 ALA A C 1
ATOM 842 O O . ALA A 1 111 ? -5.087 -6.514 -4.292 1.00 96.75 111 ALA A O 1
ATOM 843 N N . LYS A 1 112 ? -3.008 -6.290 -3.431 1.00 97.00 112 LYS A N 1
ATOM 844 C CA . LYS A 1 112 ? -2.728 -4.964 -3.980 1.00 97.00 112 LYS A CA 1
ATOM 845 C C . LYS A 1 112 ? -1.681 -5.100 -5.078 1.00 97.00 112 LYS A C 1
ATOM 847 O O . LYS A 1 112 ? -0.591 -5.597 -4.822 1.00 97.00 112 LYS A O 1
ATOM 852 N N . ILE A 1 113 ? -2.039 -4.735 -6.305 1.00 96.81 113 ILE A N 1
ATOM 853 C CA . ILE A 1 113 ? -1.284 -5.019 -7.531 1.00 96.81 113 ILE A CA 1
ATOM 854 C C . ILE A 1 113 ? -0.756 -3.711 -8.123 1.00 96.81 113 ILE A C 1
ATOM 856 O O . ILE A 1 113 ? -1.539 -2.839 -8.505 1.00 96.81 113 ILE A O 1
ATOM 860 N N . TYR A 1 114 ? 0.562 -3.612 -8.263 1.00 96.50 114 TYR A N 1
ATOM 861 C CA . TYR A 1 114 ? 1.290 -2.440 -8.745 1.00 96.50 114 TYR A CA 1
ATOM 862 C C . TYR A 1 114 ? 1.723 -2.700 -10.189 1.00 96.50 114 TYR A C 1
ATOM 864 O O . TYR A 1 114 ? 2.844 -3.127 -10.463 1.00 96.50 114 TYR A O 1
ATOM 872 N N . ASP A 1 115 ? 0.791 -2.518 -11.126 1.00 94.69 115 ASP A N 1
ATOM 873 C CA . ASP A 1 115 ? 1.077 -2.568 -12.565 1.00 94.69 115 ASP A CA 1
ATOM 874 C C . ASP A 1 115 ? 1.204 -1.138 -13.092 1.00 94.69 115 ASP A C 1
ATOM 876 O O . ASP A 1 115 ? 0.214 -0.404 -13.176 1.00 94.69 115 ASP A O 1
ATOM 880 N N . GLY A 1 116 ? 2.430 -0.750 -13.453 1.00 93.00 116 GLY A N 1
ATOM 881 C CA . GLY A 1 116 ? 2.751 0.590 -13.944 1.00 93.00 116 GLY A CA 1
ATOM 882 C C . GLY A 1 116 ? 1.956 0.999 -15.187 1.00 93.00 116 GLY A C 1
ATOM 883 O O . GLY A 1 116 ? 1.730 2.188 -15.394 1.00 93.00 116 GLY A O 1
ATOM 884 N N . VAL A 1 117 ? 1.391 0.053 -15.952 1.00 91.81 117 VAL A N 1
ATOM 885 C CA . VAL A 1 117 ? 0.459 0.355 -17.059 1.00 91.81 117 VAL A CA 1
ATOM 886 C C . VAL A 1 117 ? -0.781 1.131 -16.588 1.00 91.81 117 VAL A C 1
ATOM 888 O O . VAL A 1 117 ? -1.446 1.777 -17.401 1.00 91.81 117 VAL A O 1
ATOM 891 N N . TYR A 1 118 ? -1.096 1.107 -15.291 1.00 90.06 118 TYR A N 1
ATOM 892 C CA . TYR A 1 118 ? -2.246 1.790 -14.695 1.00 90.06 118 TYR A CA 1
ATOM 893 C C . TYR A 1 118 ? -1.890 2.981 -13.794 1.00 90.06 118 TYR A C 1
ATOM 895 O O . TYR A 1 118 ? -2.797 3.614 -13.259 1.00 90.06 118 TYR A O 1
ATOM 903 N N . TYR A 1 119 ? -0.612 3.329 -13.658 1.00 90.44 119 TYR A N 1
ATOM 904 C CA . TYR A 1 119 ? -0.135 4.540 -12.968 1.00 90.44 119 TYR A CA 1
ATOM 905 C C . TYR A 1 119 ? -0.109 5.745 -13.910 1.00 90.44 119 TYR A C 1
ATOM 907 O O . TYR A 1 119 ? -0.076 5.501 -15.107 1.00 90.44 119 TYR A O 1
ATOM 915 N N . PRO A 1 120 ? -0.140 7.022 -13.471 1.00 87.75 120 PRO A N 1
ATOM 916 C CA . PRO A 1 120 ? 0.067 8.193 -14.344 1.00 87.75 120 PRO A CA 1
ATOM 917 C C . PRO A 1 120 ? 1.328 8.060 -15.187 1.00 87.75 120 PRO A C 1
ATOM 919 O O . PRO A 1 120 ? 2.349 7.642 -14.659 1.00 87.75 120 PRO A O 1
ATOM 922 N N . LEU A 1 121 ? 1.255 8.366 -16.491 1.00 86.25 121 LEU A N 1
ATOM 923 C CA . LEU A 1 121 ? 2.396 8.166 -17.398 1.00 86.25 121 LEU A CA 1
ATOM 924 C C . LEU A 1 121 ? 3.608 8.988 -16.971 1.00 86.25 121 LEU A C 1
ATOM 926 O O . LEU A 1 121 ? 4.728 8.499 -17.043 1.00 86.25 121 LEU A O 1
ATOM 930 N N . GLU A 1 122 ? 3.340 10.197 -16.505 1.00 84.06 122 GLU A N 1
ATOM 931 C CA . GLU A 1 122 ? 4.292 11.081 -15.869 1.00 84.06 122 GLU A CA 1
ATOM 932 C C . GLU A 1 122 ? 3.597 11.716 -14.665 1.00 84.06 122 GLU A C 1
ATOM 934 O O . GLU A 1 122 ? 2.398 12.012 -14.708 1.00 84.06 122 GLU A O 1
ATOM 939 N N . ASN A 1 123 ? 4.343 11.886 -13.582 1.00 80.19 123 ASN A N 1
ATOM 940 C CA . ASN A 1 123 ? 3.943 12.702 -12.449 1.00 80.19 123 ASN A CA 1
ATOM 941 C C . ASN A 1 123 ? 4.633 14.063 -12.566 1.00 80.19 123 ASN A C 1
ATOM 943 O O . ASN A 1 123 ? 5.860 14.126 -12.582 1.00 80.19 123 ASN A O 1
ATOM 947 N N . GLU A 1 124 ? 3.850 15.138 -12.655 1.00 77.00 124 GLU A N 1
ATOM 948 C CA . GLU A 1 124 ? 4.377 16.496 -12.854 1.00 77.00 124 GLU A CA 1
ATOM 949 C C . GLU A 1 124 ? 5.242 16.973 -11.677 1.00 77.00 124 GLU A C 1
ATOM 951 O O . GLU A 1 124 ? 6.225 17.683 -11.889 1.00 77.00 124 GLU A O 1
ATOM 956 N N . ASP A 1 125 ? 4.927 16.542 -10.452 1.00 77.06 125 ASP A N 1
ATOM 957 C CA . ASP A 1 125 ? 5.625 16.971 -9.238 1.00 77.06 125 ASP A CA 1
ATOM 958 C C . ASP A 1 125 ? 7.007 16.312 -9.102 1.00 77.06 125 ASP A C 1
ATOM 960 O O . ASP A 1 125 ? 7.985 16.966 -8.738 1.00 77.06 125 ASP A O 1
ATOM 964 N N . SER A 1 126 ? 7.111 15.010 -9.389 1.00 79.12 126 SER A N 1
ATOM 965 C CA . SER A 1 126 ? 8.365 14.251 -9.261 1.00 79.12 126 SER A CA 1
ATOM 966 C C . SER A 1 126 ? 9.139 14.111 -10.574 1.00 79.12 126 SER A C 1
ATOM 968 O O . SER A 1 126 ? 10.332 13.793 -10.571 1.00 79.12 126 SER A O 1
ATOM 970 N N . GLY A 1 127 ? 8.480 14.324 -11.715 1.00 83.94 127 GLY A N 1
ATOM 971 C CA . GLY A 1 127 ? 8.999 14.002 -13.042 1.00 83.94 127 GLY A CA 1
ATOM 972 C C . GLY A 1 127 ? 9.261 12.507 -13.236 1.00 83.94 127 GLY A C 1
ATOM 973 O O . GLY A 1 127 ? 10.145 12.148 -14.016 1.00 83.94 127 GLY A O 1
ATOM 974 N N . TRP A 1 128 ? 8.590 11.646 -12.466 1.00 89.69 128 TRP A N 1
ATOM 975 C CA . TRP A 1 128 ? 8.728 10.193 -12.545 1.00 89.69 128 TRP A CA 1
ATOM 976 C C . TRP A 1 128 ? 7.729 9.591 -13.522 1.00 89.69 128 TRP A C 1
ATOM 978 O O . TRP A 1 128 ? 6.575 10.016 -13.583 1.00 89.69 128 TRP A O 1
ATOM 988 N N . ASP A 1 129 ? 8.168 8.565 -14.246 1.00 91.56 129 ASP A N 1
ATOM 989 C CA . ASP A 1 129 ? 7.301 7.791 -15.127 1.00 91.56 129 ASP A CA 1
ATOM 990 C C . ASP A 1 129 ? 6.429 6.782 -14.356 1.00 91.56 129 ASP A C 1
ATOM 992 O O . ASP A 1 129 ? 6.648 6.490 -13.176 1.00 91.56 129 ASP A O 1
ATOM 996 N N . CYS A 1 130 ? 5.447 6.203 -15.048 1.00 91.38 130 CYS A N 1
ATOM 997 C CA . CYS A 1 130 ? 4.488 5.267 -14.462 1.00 91.38 130 CYS A CA 1
ATOM 998 C C . CYS A 1 130 ? 5.102 4.000 -13.854 1.00 91.38 130 CYS A C 1
ATOM 1000 O O . CYS A 1 130 ? 4.547 3.460 -12.897 1.00 91.38 130 CYS A O 1
ATOM 1002 N N . MET A 1 131 ? 6.225 3.514 -14.389 1.00 94.06 131 MET A N 1
ATOM 1003 C CA . MET A 1 131 ? 6.911 2.335 -13.857 1.00 94.06 131 MET A CA 1
ATOM 1004 C C . MET A 1 131 ? 7.670 2.705 -12.586 1.00 94.06 131 MET A C 1
ATOM 1006 O O . MET A 1 131 ? 7.594 1.985 -11.594 1.00 94.06 131 MET A O 1
ATOM 1010 N N . THR A 1 132 ? 8.319 3.870 -12.587 1.00 94.62 132 THR A N 1
ATOM 1011 C CA . THR A 1 132 ? 8.996 4.415 -11.407 1.00 94.62 132 THR A CA 1
ATOM 1012 C C . THR A 1 132 ? 8.028 4.676 -10.251 1.00 94.62 132 THR A C 1
ATOM 1014 O O . THR A 1 132 ? 8.331 4.316 -9.116 1.00 94.62 132 THR A O 1
ATOM 1017 N N . LEU A 1 133 ? 6.844 5.232 -10.527 1.00 93.44 133 LEU A N 1
ATOM 1018 C CA . LEU A 1 133 ? 5.808 5.441 -9.509 1.00 93.44 133 LEU A CA 1
ATOM 1019 C C . LEU A 1 133 ? 5.295 4.119 -8.925 1.00 93.44 133 LEU A C 1
ATOM 1021 O O . LEU A 1 133 ? 5.169 3.999 -7.710 1.00 93.44 133 LEU A O 1
ATOM 1025 N N . ALA A 1 134 ? 5.019 3.126 -9.776 1.00 95.25 134 ALA A N 1
ATOM 1026 C CA . ALA A 1 134 ? 4.540 1.822 -9.325 1.00 95.25 134 ALA A CA 1
ATOM 1027 C C . ALA A 1 134 ? 5.567 1.102 -8.440 1.00 95.25 134 ALA A C 1
ATOM 1029 O O . ALA A 1 134 ? 5.193 0.536 -7.413 1.00 95.25 134 ALA A O 1
ATOM 1030 N N . ASP A 1 135 ? 6.848 1.149 -8.818 1.00 96.44 135 ASP A N 1
ATOM 1031 C CA . ASP A 1 135 ? 7.928 0.557 -8.031 1.00 96.44 135 ASP A CA 1
ATOM 1032 C C . ASP A 1 135 ? 8.121 1.276 -6.690 1.00 96.44 135 ASP A C 1
ATOM 1034 O O . ASP A 1 135 ? 8.328 0.610 -5.679 1.00 96.44 135 ASP A O 1
ATOM 1038 N N . ALA A 1 136 ? 8.032 2.611 -6.660 1.00 95.88 136 ALA A N 1
ATOM 1039 C CA . ALA A 1 136 ? 8.177 3.382 -5.428 1.00 95.88 136 ALA A CA 1
ATOM 1040 C C . ALA A 1 136 ? 7.044 3.089 -4.439 1.00 95.88 136 ALA A C 1
ATOM 1042 O O . ALA A 1 136 ? 7.309 2.748 -3.288 1.00 95.88 136 ALA A O 1
ATOM 1043 N N . ASP A 1 137 ? 5.794 3.142 -4.906 1.00 96.38 137 ASP A N 1
ATOM 1044 C CA . ASP A 1 137 ? 4.613 2.797 -4.111 1.00 96.38 137 ASP A CA 1
ATOM 1045 C C . ASP A 1 137 ? 4.724 1.381 -3.524 1.00 96.38 137 ASP A C 1
ATOM 1047 O O . ASP A 1 137 ? 4.454 1.164 -2.342 1.00 96.38 137 ASP A O 1
ATOM 1051 N N . TYR A 1 138 ? 5.134 0.416 -4.354 1.00 97.75 138 TYR A N 1
ATOM 1052 C CA . TYR A 1 138 ? 5.331 -0.973 -3.948 1.00 97.75 138 TYR A CA 1
ATOM 1053 C C . TYR A 1 138 ? 6.443 -1.114 -2.901 1.00 97.75 138 TYR A C 1
ATOM 1055 O O . TYR A 1 138 ? 6.240 -1.780 -1.887 1.00 97.75 138 TYR A O 1
ATOM 1063 N N . ALA A 1 139 ? 7.603 -0.493 -3.132 1.00 97.69 139 ALA A N 1
ATOM 1064 C CA . ALA A 1 139 ? 8.766 -0.582 -2.252 1.00 97.69 139 ALA A CA 1
ATOM 1065 C C . ALA A 1 139 ? 8.493 0.042 -0.878 1.00 97.69 139 ALA A C 1
ATOM 1067 O O . ALA A 1 139 ? 8.774 -0.573 0.150 1.00 97.69 139 ALA A O 1
ATOM 1068 N N . ILE A 1 140 ? 7.895 1.238 -0.858 1.00 98.00 140 ILE A N 1
ATOM 1069 C CA . ILE A 1 140 ? 7.546 1.954 0.374 1.00 98.00 140 ILE A CA 1
ATOM 1070 C C . ILE A 1 140 ? 6.536 1.149 1.187 1.00 98.00 140 ILE A C 1
ATOM 1072 O O . ILE A 1 140 ? 6.743 0.924 2.379 1.00 98.00 140 ILE A O 1
ATOM 1076 N N . GLU A 1 141 ? 5.466 0.669 0.552 1.00 98.38 141 GLU A N 1
ATOM 1077 C CA . GLU A 1 141 ? 4.413 -0.045 1.268 1.00 98.38 141 GLU A CA 1
ATOM 1078 C C . GLU A 1 141 ? 4.868 -1.415 1.771 1.00 98.38 141 GLU A C 1
ATOM 1080 O O . GLU A 1 141 ? 4.563 -1.780 2.908 1.00 98.38 141 GLU A O 1
ATOM 1085 N N . ALA A 1 142 ? 5.634 -2.160 0.968 1.00 98.25 142 ALA A N 1
ATOM 1086 C CA . ALA A 1 142 ? 6.225 -3.423 1.398 1.00 98.25 142 ALA A CA 1
ATOM 1087 C C . ALA A 1 142 ? 7.131 -3.225 2.621 1.00 98.25 142 ALA A C 1
ATOM 1089 O O . ALA A 1 142 ? 6.970 -3.915 3.627 1.00 98.25 142 ALA A O 1
ATOM 1090 N N . CYS A 1 143 ? 8.024 -2.232 2.560 1.00 98.25 143 CYS A N 1
ATOM 1091 C CA . CYS A 1 143 ? 8.941 -1.895 3.644 1.00 98.25 143 CYS A CA 1
ATOM 1092 C C . CYS A 1 143 ? 8.197 -1.463 4.918 1.00 98.25 143 CYS A C 1
ATOM 1094 O O . CYS A 1 143 ? 8.552 -1.883 6.024 1.00 98.25 143 CYS A O 1
ATOM 1096 N N . ALA A 1 144 ? 7.127 -0.675 4.776 1.00 98.44 144 ALA A N 1
ATOM 1097 C CA . ALA A 1 144 ? 6.283 -0.269 5.894 1.00 98.44 144 ALA A CA 1
ATOM 1098 C C . ALA A 1 144 ? 5.659 -1.487 6.587 1.00 98.44 144 ALA A C 1
ATOM 1100 O O . ALA A 1 144 ? 5.769 -1.622 7.807 1.00 98.44 144 ALA A O 1
ATOM 1101 N N . TYR A 1 145 ? 5.052 -2.407 5.829 1.00 98.50 145 TYR A N 1
ATOM 1102 C CA . TYR A 1 145 ? 4.494 -3.626 6.410 1.00 98.50 145 TYR A CA 1
ATOM 1103 C C . TYR A 1 145 ? 5.577 -4.495 7.058 1.00 98.50 145 TYR A C 1
ATOM 1105 O O . TYR A 1 145 ? 5.413 -4.880 8.212 1.00 98.50 145 TYR A O 1
ATOM 1113 N N . GLU A 1 146 ? 6.702 -4.744 6.389 1.00 97.94 146 GLU A N 1
ATOM 1114 C CA . GLU A 1 146 ? 7.816 -5.531 6.945 1.00 97.94 146 GLU A CA 1
ATOM 1115 C C . GLU A 1 146 ? 8.358 -4.950 8.256 1.00 97.94 146 GLU A C 1
ATOM 1117 O O . GLU A 1 146 ? 8.694 -5.704 9.168 1.00 97.94 146 GLU A O 1
ATOM 1122 N N . THR A 1 147 ? 8.359 -3.622 8.386 1.00 98.25 147 THR A N 1
ATOM 1123 C CA . THR A 1 147 ? 8.779 -2.924 9.607 1.00 98.25 147 THR A CA 1
ATOM 1124 C C . THR A 1 147 ? 7.735 -3.035 10.726 1.00 98.25 147 THR A C 1
ATOM 1126 O O . THR A 1 147 ? 8.091 -3.217 11.888 1.00 98.25 147 THR A O 1
ATOM 1129 N N . MET A 1 148 ? 6.440 -2.944 10.404 1.00 98.31 148 MET A N 1
ATOM 1130 C CA . MET A 1 148 ? 5.359 -2.928 11.401 1.00 98.31 148 MET A CA 1
ATOM 1131 C C . MET A 1 148 ? 4.959 -4.313 11.922 1.00 98.31 148 MET A C 1
ATOM 1133 O O . MET A 1 148 ? 4.564 -4.423 13.082 1.00 98.31 148 MET A O 1
ATOM 1137 N N . GLN A 1 149 ? 5.018 -5.363 11.094 1.00 97.50 149 GLN A N 1
ATOM 1138 C CA . GLN A 1 149 ? 4.512 -6.692 11.478 1.00 97.50 149 GLN A CA 1
ATOM 1139 C C . GLN A 1 149 ? 5.164 -7.283 12.739 1.00 97.50 149 GLN A C 1
ATOM 1141 O O . GLN A 1 149 ? 4.431 -7.837 13.557 1.00 97.50 149 GLN A O 1
ATOM 1146 N N . PRO A 1 150 ? 6.491 -7.180 12.954 1.00 97.50 150 PRO A N 1
ATOM 1147 C CA . PRO A 1 150 ? 7.129 -7.766 14.134 1.00 97.50 150 PRO A CA 1
ATOM 1148 C C . PRO A 1 150 ? 6.853 -7.005 15.440 1.00 97.50 150 PRO A C 1
ATOM 1150 O O . PRO A 1 150 ? 7.215 -7.488 16.512 1.00 97.50 150 PRO A O 1
ATOM 1153 N N . VAL A 1 151 ? 6.269 -5.803 15.373 1.00 96.88 151 VAL A N 1
ATOM 1154 C CA . VAL A 1 151 ? 6.106 -4.914 16.529 1.00 96.88 151 VAL A CA 1
ATOM 1155 C C . VAL A 1 151 ? 4.839 -5.273 17.301 1.00 96.88 151 VAL A C 1
ATOM 1157 O O . VAL A 1 151 ? 3.718 -5.159 16.792 1.00 96.88 151 VAL A O 1
ATOM 1160 N N . GLU A 1 152 ? 5.019 -5.675 18.562 1.00 93.94 152 GLU A N 1
ATOM 1161 C CA . GLU A 1 152 ? 3.924 -6.045 19.459 1.00 93.94 152 GLU A CA 1
ATOM 1162 C C . GLU A 1 152 ? 2.902 -4.908 19.598 1.00 93.94 152 GLU A C 1
ATOM 1164 O O . GLU A 1 152 ? 3.239 -3.738 19.787 1.00 93.94 152 GLU A O 1
ATOM 1169 N N . GLY A 1 153 ? 1.620 -5.256 19.486 1.00 92.44 153 GLY A N 1
ATOM 1170 C CA . GL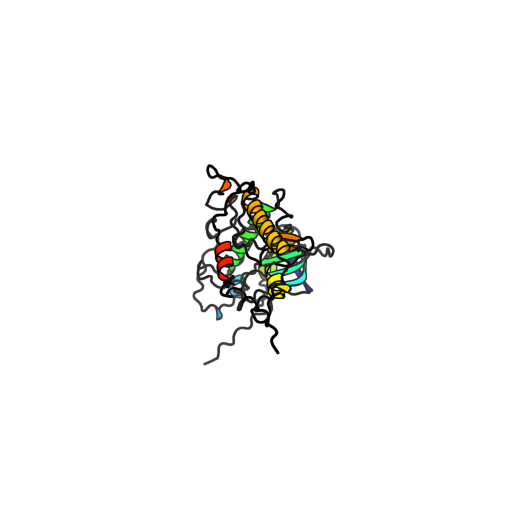Y A 1 153 ? 0.525 -4.292 19.570 1.00 92.44 153 GLY A CA 1
ATOM 1171 C C . GLY A 1 153 ? 0.328 -3.429 18.320 1.00 92.44 153 GLY A C 1
ATOM 1172 O O . GLY A 1 153 ? -0.637 -2.668 18.300 1.00 92.44 153 GLY A O 1
ATOM 1173 N N . VAL A 1 154 ? 1.170 -3.570 17.288 1.00 95.00 154 VAL A N 1
ATOM 1174 C CA . VAL A 1 154 ? 1.018 -2.903 15.986 1.00 95.00 154 VAL A CA 1
ATOM 1175 C C . VAL A 1 154 ? 0.625 -3.908 14.902 1.00 95.00 154 VAL A C 1
ATOM 1177 O O . VAL A 1 154 ? -0.484 -3.815 14.365 1.00 95.00 154 VAL A O 1
ATOM 1180 N N . GLY A 1 155 ? 1.496 -4.879 14.604 1.00 91.94 155 GLY A N 1
ATOM 1181 C CA . GLY A 1 155 ? 1.268 -5.894 13.570 1.00 91.94 155 GLY A CA 1
ATOM 1182 C C . GLY A 1 155 ? -0.021 -6.689 13.799 1.00 91.94 155 GLY A C 1
ATOM 1183 O O . GLY A 1 155 ? -0.339 -7.038 14.936 1.00 91.94 155 GLY A O 1
ATOM 1184 N N . ALA A 1 156 ? -0.793 -6.920 12.731 1.00 87.75 156 ALA A N 1
ATOM 1185 C CA . ALA A 1 156 ? -2.091 -7.618 12.723 1.00 87.75 156 ALA A CA 1
ATOM 1186 C C . ALA A 1 156 ? -3.192 -7.060 13.660 1.00 87.75 156 ALA A C 1
ATOM 1188 O O . ALA A 1 156 ? -4.295 -7.606 13.705 1.00 87.75 156 ALA A O 1
ATOM 1189 N N . LYS A 1 157 ? -2.919 -5.977 14.404 1.00 94.69 157 LYS A N 1
ATOM 1190 C CA . LYS A 1 157 ? -3.869 -5.320 15.314 1.00 94.69 157 LYS A CA 1
ATOM 1191 C C . LYS A 1 157 ? -4.278 -3.939 14.818 1.00 94.69 157 LYS A C 1
ATOM 1193 O O . LYS A 1 157 ? -5.463 -3.635 14.780 1.00 94.69 157 LYS A O 1
ATOM 1198 N N . LEU A 1 158 ? -3.301 -3.097 14.484 1.00 97.81 158 LEU A N 1
ATOM 1199 C CA . LEU A 1 158 ? -3.525 -1.728 14.000 1.00 97.81 158 LEU A CA 1
ATOM 1200 C C . LEU A 1 158 ? -3.396 -1.623 12.481 1.00 97.81 158 LEU A C 1
ATOM 1202 O O . LEU A 1 158 ? -3.875 -0.662 11.881 1.00 97.81 158 LEU A O 1
ATOM 1206 N N . VAL A 1 159 ? -2.761 -2.619 11.867 1.00 98.00 159 VAL A N 1
ATOM 1207 C CA . VAL A 1 159 ? -2.579 -2.762 10.424 1.00 98.00 159 VAL A CA 1
ATOM 1208 C C . VAL A 1 159 ? -2.955 -4.186 10.006 1.00 98.00 159 VAL A C 1
ATOM 1210 O O . VAL A 1 159 ? -2.874 -5.091 10.842 1.00 98.00 159 VAL A O 1
ATOM 1213 N N . PRO A 1 160 ? -3.353 -4.419 8.742 1.00 97.00 160 PRO A N 1
ATOM 1214 C CA . PRO A 1 160 ? -3.631 -5.766 8.251 1.00 97.00 160 PRO A CA 1
ATOM 1215 C C . PRO A 1 160 ? -2.440 -6.703 8.457 1.00 97.00 160 PRO A C 1
ATOM 1217 O O . PRO A 1 160 ? -1.288 -6.276 8.340 1.00 97.00 160 PRO A O 1
ATOM 1220 N N . GLU A 1 161 ? -2.702 -7.988 8.693 1.00 96.25 161 GLU A N 1
ATOM 1221 C CA . GLU A 1 161 ? -1.655 -9.008 8.568 1.00 96.25 161 GLU A CA 1
ATOM 1222 C C . GLU A 1 161 ? -1.070 -8.980 7.146 1.00 96.25 161 GLU A C 1
ATOM 1224 O O . GLU A 1 161 ? -1.789 -8.789 6.159 1.00 96.25 161 GLU A O 1
ATOM 1229 N N . TYR A 1 162 ? 0.244 -9.145 7.042 1.00 96.44 162 TYR A N 1
ATOM 1230 C CA . TYR A 1 162 ? 0.973 -9.094 5.781 1.00 96.44 162 TYR A CA 1
ATOM 1231 C C . TYR A 1 162 ? 1.478 -10.486 5.419 1.00 96.44 162 TYR A C 1
ATOM 1233 O O . TYR A 1 162 ? 2.312 -11.068 6.107 1.00 96.44 162 TYR A O 1
ATOM 1241 N N . HIS A 1 163 ? 0.981 -11.003 4.300 1.00 95.31 163 HIS A N 1
ATOM 1242 C CA . HIS A 1 163 ? 1.314 -12.327 3.776 1.00 95.31 163 HIS A CA 1
ATOM 1243 C C . HIS A 1 163 ? 2.450 -12.272 2.740 1.00 95.31 163 HIS A C 1
ATOM 1245 O O . HIS A 1 163 ? 2.672 -13.222 1.986 1.00 95.31 163 HIS A O 1
ATOM 1251 N N . GLY A 1 164 ? 3.173 -11.153 2.687 1.00 95.31 164 GLY A N 1
ATOM 1252 C CA . GLY A 1 164 ? 4.376 -10.998 1.887 1.00 95.31 164 GLY A CA 1
ATOM 1253 C C . GLY A 1 164 ? 4.181 -10.329 0.529 1.00 95.31 164 GLY A C 1
ATOM 1254 O O . GLY A 1 164 ? 3.098 -9.886 0.129 1.00 95.31 164 GLY A O 1
ATOM 1255 N N . THR A 1 165 ? 5.299 -10.298 -0.178 1.00 96.56 165 THR A N 1
ATOM 1256 C CA . THR A 1 165 ? 5.545 -9.665 -1.468 1.00 96.56 165 THR A CA 1
ATOM 1257 C C . THR A 1 165 ? 5.670 -10.700 -2.572 1.00 96.56 165 THR A C 1
ATOM 1259 O O . THR A 1 165 ? 6.279 -11.764 -2.424 1.00 96.56 165 THR A O 1
ATOM 1262 N N . TRP A 1 166 ? 5.062 -10.382 -3.708 1.00 96.50 166 TRP A N 1
ATOM 1263 C CA . TRP A 1 166 ? 4.829 -11.327 -4.784 1.00 96.50 166 TRP A CA 1
ATOM 1264 C C . TRP A 1 166 ? 5.041 -10.676 -6.143 1.00 96.50 166 TRP A C 1
ATOM 1266 O O . TRP A 1 166 ? 4.843 -9.475 -6.334 1.00 96.50 166 TRP A O 1
ATOM 1276 N N . THR A 1 167 ? 5.395 -11.492 -7.127 1.00 96.25 167 THR A N 1
ATOM 1277 C CA . THR A 1 167 ? 5.453 -11.078 -8.523 1.00 96.25 167 THR A CA 1
ATOM 1278 C C . THR A 1 167 ? 4.858 -12.125 -9.446 1.00 96.25 167 THR A C 1
ATOM 1280 O O . THR A 1 167 ? 4.853 -13.318 -9.145 1.00 96.25 167 THR A O 1
ATOM 1283 N N . PHE A 1 168 ? 4.336 -11.671 -10.578 1.00 95.56 168 PHE A N 1
ATOM 1284 C CA . PHE A 1 168 ? 3.774 -12.527 -11.606 1.00 95.56 168 PHE A CA 1
ATOM 1285 C C . PHE A 1 168 ? 3.887 -11.879 -12.979 1.00 95.56 168 PHE A C 1
ATOM 1287 O O . PHE A 1 168 ? 4.085 -10.672 -13.116 1.00 95.56 168 PHE A O 1
ATOM 1294 N N . ALA A 1 169 ? 3.748 -12.709 -14.006 1.00 93.56 169 ALA A N 1
ATOM 1295 C CA . ALA A 1 169 ? 3.834 -12.285 -15.389 1.00 93.56 169 ALA A CA 1
ATOM 1296 C C . ALA A 1 169 ? 2.431 -12.122 -15.988 1.00 93.56 169 ALA A C 1
ATOM 1298 O O . ALA A 1 169 ? 1.609 -13.037 -15.924 1.00 93.56 169 ALA A O 1
ATOM 1299 N N . VAL A 1 170 ? 2.175 -10.982 -16.625 1.00 93.31 170 VAL A N 1
ATOM 1300 C CA . VAL A 1 170 ? 0.928 -10.701 -17.342 1.00 93.31 170 VAL A CA 1
ATOM 1301 C C . VAL A 1 170 ? 1.158 -10.818 -18.843 1.00 93.31 170 VAL A C 1
ATOM 1303 O O . VAL A 1 170 ? 2.099 -10.239 -19.394 1.00 93.31 170 VAL A O 1
ATOM 1306 N N . ALA A 1 171 ? 0.285 -11.574 -19.512 1.00 91.12 171 ALA A N 1
ATOM 1307 C CA . ALA A 1 171 ? 0.304 -11.698 -20.964 1.00 91.12 171 ALA A CA 1
ATOM 1308 C C . ALA A 1 171 ? 0.058 -10.337 -21.638 1.00 91.12 171 ALA A C 1
ATOM 1310 O O . ALA A 1 171 ? -0.675 -9.487 -21.122 1.00 91.12 171 ALA A O 1
ATOM 1311 N N . THR A 1 172 ? 0.680 -10.130 -22.796 1.00 87.94 172 THR A N 1
ATOM 1312 C CA . THR A 1 172 ? 0.530 -8.901 -23.581 1.00 87.94 172 THR A CA 1
ATOM 1313 C C . THR A 1 172 ? -0.041 -9.209 -24.960 1.00 87.94 172 THR A C 1
ATOM 1315 O O . THR A 1 172 ? -0.112 -10.365 -25.377 1.00 87.94 172 THR A O 1
ATOM 1318 N N . ASN A 1 173 ? -0.465 -8.165 -25.667 1.00 83.94 173 ASN A N 1
ATOM 1319 C CA . ASN A 1 173 ? -0.828 -8.240 -27.080 1.00 83.94 173 ASN A CA 1
ATOM 1320 C C . ASN A 1 173 ? 0.392 -8.470 -27.995 1.00 83.94 173 ASN A C 1
ATOM 1322 O O . ASN A 1 173 ? 0.201 -8.775 -29.168 1.00 83.94 173 ASN A O 1
ATOM 1326 N N . GLN A 1 174 ? 1.622 -8.341 -27.482 1.00 82.69 174 GLN A N 1
ATOM 1327 C CA . GLN A 1 174 ? 2.849 -8.649 -28.214 1.00 82.69 174 GLN A CA 1
ATOM 1328 C C . GLN A 1 174 ? 3.199 -10.140 -28.027 1.00 82.69 174 GLN A C 1
ATOM 1330 O O . GLN A 1 174 ? 3.504 -10.560 -26.904 1.00 82.69 174 GLN A O 1
ATOM 1335 N N . PRO A 1 175 ? 3.155 -10.969 -29.091 1.00 83.75 175 PRO A N 1
ATOM 1336 C CA . PRO A 1 175 ? 3.386 -12.407 -28.983 1.00 83.75 175 PRO A CA 1
ATOM 1337 C C . PRO A 1 175 ? 4.719 -12.741 -28.305 1.00 83.75 175 PRO A C 1
ATOM 1339 O O . PRO A 1 175 ? 5.754 -12.161 -28.618 1.00 83.75 175 PRO A O 1
ATOM 1342 N N . GLY A 1 176 ? 4.692 -13.680 -27.357 1.00 84.38 176 GLY A N 1
ATOM 1343 C CA . GLY A 1 176 ? 5.883 -14.135 -26.632 1.00 84.38 176 GLY A CA 1
ATOM 1344 C C . GLY A 1 176 ? 6.395 -13.185 -25.541 1.00 84.38 176 GLY A C 1
ATOM 1345 O O . GLY A 1 176 ? 7.168 -13.623 -24.691 1.00 84.38 176 GLY A O 1
ATOM 1346 N N . ARG A 1 177 ? 5.935 -11.927 -25.488 1.00 88.69 177 ARG A N 1
ATOM 1347 C CA . ARG A 1 177 ? 6.319 -10.978 -24.434 1.00 88.69 177 ARG A CA 1
ATOM 1348 C C . ARG A 1 177 ? 5.328 -11.000 -23.277 1.00 88.69 177 ARG A C 1
ATOM 1350 O O . ARG A 1 177 ? 4.106 -10.960 -23.450 1.00 88.69 177 ARG A O 1
ATOM 1357 N N . ARG A 1 178 ? 5.876 -11.023 -22.066 1.00 90.44 178 ARG A N 1
ATOM 1358 C CA . ARG A 1 178 ? 5.136 -10.873 -20.813 1.00 90.44 178 ARG A CA 1
ATOM 1359 C C . ARG A 1 178 ? 5.720 -9.690 -20.064 1.00 90.44 178 ARG A C 1
ATOM 1361 O O . ARG A 1 178 ? 6.934 -9.508 -20.084 1.00 90.44 178 ARG A O 1
ATOM 1368 N N . ARG A 1 179 ? 4.865 -8.918 -19.400 1.00 92.31 179 ARG A N 1
ATOM 1369 C CA . ARG A 1 179 ? 5.322 -7.886 -18.463 1.00 92.31 179 ARG A CA 1
ATOM 1370 C C . ARG A 1 179 ? 5.236 -8.423 -17.043 1.00 92.31 179 ARG A C 1
ATOM 1372 O O . ARG A 1 179 ? 4.263 -9.102 -16.709 1.00 92.31 179 ARG A O 1
ATOM 1379 N N . TRP A 1 180 ? 6.245 -8.140 -16.235 1.00 93.69 180 TRP A N 1
ATOM 1380 C CA . TRP A 1 180 ? 6.240 -8.484 -14.819 1.00 93.69 180 TRP A CA 1
ATOM 1381 C C . TRP A 1 180 ? 5.485 -7.428 -14.023 1.00 93.69 180 TRP A C 1
ATOM 1383 O O . TRP A 1 180 ? 5.473 -6.255 -14.389 1.00 93.69 180 TRP A O 1
ATOM 1393 N N . VAL A 1 181 ? 4.810 -7.868 -12.966 1.00 95.88 181 VAL A N 1
ATOM 1394 C CA . VAL A 1 181 ? 3.980 -7.030 -12.098 1.00 95.88 181 VAL A CA 1
ATOM 1395 C C . VAL A 1 181 ? 4.259 -7.394 -10.646 1.00 95.88 181 VAL A C 1
ATOM 1397 O O . VAL A 1 181 ? 4.510 -8.565 -10.335 1.00 95.88 181 VAL A O 1
ATOM 1400 N N . ARG A 1 182 ? 4.238 -6.394 -9.761 1.00 97.19 182 ARG A N 1
ATOM 1401 C CA . ARG A 1 182 ? 4.463 -6.559 -8.320 1.00 97.19 182 ARG A CA 1
ATOM 1402 C C . ARG A 1 182 ? 3.146 -6.550 -7.554 1.00 97.19 182 ARG A C 1
ATOM 1404 O O . ARG A 1 182 ? 2.159 -5.955 -7.992 1.00 97.19 182 ARG A O 1
ATOM 1411 N N . MET A 1 183 ? 3.113 -7.249 -6.428 1.00 97.12 183 MET A N 1
ATOM 1412 C CA . MET A 1 183 ? 1.905 -7.437 -5.637 1.00 97.12 183 MET A CA 1
ATOM 1413 C C . MET A 1 183 ? 2.225 -7.616 -4.155 1.00 97.12 183 MET A C 1
ATOM 1415 O O . MET A 1 183 ? 3.192 -8.288 -3.807 1.00 97.12 183 MET A O 1
ATOM 1419 N N . LEU A 1 184 ? 1.367 -7.077 -3.292 1.00 97.88 184 LEU A N 1
ATOM 1420 C CA . LEU A 1 184 ? 1.317 -7.407 -1.867 1.00 97.88 184 LEU A CA 1
ATOM 1421 C C . LEU A 1 184 ? 0.096 -8.278 -1.590 1.00 97.88 184 LEU A C 1
ATOM 1423 O O . LEU A 1 184 ? -0.980 -8.013 -2.135 1.00 97.88 184 LEU A O 1
ATOM 1427 N N . LEU A 1 185 ? 0.254 -9.282 -0.729 1.00 97.25 185 LEU A N 1
ATOM 1428 C CA . LEU A 1 185 ? -0.869 -10.011 -0.144 1.00 97.25 185 LEU A CA 1
ATOM 1429 C C . LEU A 1 185 ? -1.057 -9.580 1.307 1.00 97.25 185 LEU A C 1
ATOM 1431 O O . LEU A 1 185 ? -0.124 -9.611 2.105 1.00 97.25 185 LEU A O 1
ATOM 1435 N N . LEU A 1 186 ? -2.282 -9.190 1.635 1.00 96.69 186 LEU A N 1
ATOM 1436 C CA . LEU A 1 186 ? -2.688 -8.679 2.937 1.00 96.69 186 LEU A CA 1
ATOM 1437 C C . LEU A 1 186 ? -3.924 -9.434 3.426 1.00 96.69 186 LEU A C 1
ATOM 1439 O O . LEU A 1 186 ? -4.715 -9.946 2.626 1.00 96.69 186 LEU A O 1
ATOM 1443 N N . GLN A 1 187 ? -4.134 -9.442 4.735 1.00 9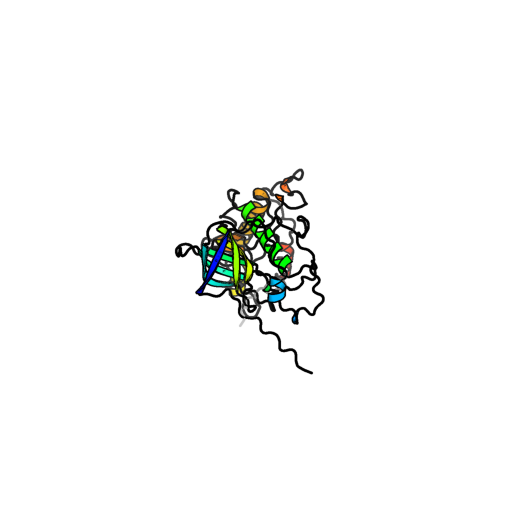4.94 187 GLN A N 1
ATOM 1444 C CA . GLN A 1 187 ? -5.397 -9.853 5.329 1.00 94.94 187 GLN A CA 1
ATOM 1445 C C . GLN A 1 187 ? -6.539 -9.007 4.764 1.00 94.94 187 GLN A C 1
ATOM 1447 O O . GLN A 1 187 ? -6.472 -7.775 4.708 1.00 94.94 187 GLN A O 1
ATOM 1452 N N . LEU A 1 188 ? -7.642 -9.662 4.396 1.00 93.94 188 LEU A N 1
ATOM 1453 C CA . LEU A 1 188 ? -8.877 -8.944 4.119 1.00 93.94 188 LEU A CA 1
ATOM 1454 C C . LEU A 1 188 ? -9.482 -8.438 5.434 1.00 93.94 188 LEU A C 1
ATOM 1456 O O . LEU A 1 188 ? -10.161 -9.179 6.148 1.00 93.94 188 LEU A O 1
ATOM 1460 N N . VAL A 1 189 ? -9.298 -7.151 5.720 1.00 93.56 189 VAL A N 1
ATOM 1461 C CA . VAL A 1 189 ? -9.958 -6.495 6.853 1.00 93.56 189 VAL A CA 1
ATOM 1462 C C . VAL A 1 189 ? -11.469 -6.496 6.622 1.00 93.56 189 VAL A C 1
ATOM 1464 O O . VAL A 1 189 ? -11.990 -5.928 5.656 1.00 93.56 189 VAL A O 1
ATOM 1467 N N . ARG A 1 190 ? -12.200 -7.155 7.524 1.00 92.19 190 ARG A N 1
ATOM 1468 C CA . ARG A 1 190 ? -13.663 -7.191 7.500 1.00 92.19 190 ARG A CA 1
ATOM 1469 C C . ARG A 1 190 ? -14.174 -5.904 8.126 1.00 92.19 190 ARG A C 1
ATOM 1471 O O . ARG A 1 190 ? -14.241 -5.798 9.340 1.00 92.19 190 ARG A O 1
ATOM 1478 N N . GLY A 1 191 ? -14.507 -4.925 7.298 1.00 92.38 191 GLY A N 1
ATOM 1479 C CA . GLY A 1 191 ? -14.978 -3.625 7.755 1.00 92.38 191 GLY A CA 1
ATOM 1480 C C . GLY A 1 191 ? -15.300 -2.691 6.600 1.00 92.38 191 GLY A C 1
ATOM 1481 O O . GLY A 1 191 ? -15.270 -3.075 5.429 1.00 92.38 191 GLY A O 1
ATOM 1482 N N . GLU A 1 192 ? -15.599 -1.447 6.945 1.00 93.69 192 GLU A N 1
ATOM 1483 C CA . GLU A 1 192 ? -15.837 -0.376 5.982 1.00 93.69 192 GLU A CA 1
ATOM 1484 C C . GLU A 1 192 ? -14.904 0.786 6.262 1.00 93.69 192 GLU A C 1
ATOM 1486 O O . GLU A 1 192 ? -14.631 1.096 7.421 1.00 93.69 192 GLU A O 1
ATOM 1491 N N . THR A 1 193 ? -14.463 1.472 5.212 1.00 95.38 193 THR A N 1
ATOM 1492 C CA . THR A 1 193 ? -13.710 2.708 5.405 1.00 95.38 193 THR A CA 1
ATOM 1493 C C . THR A 1 193 ? -14.604 3.779 6.026 1.00 95.38 193 THR A C 1
ATOM 1495 O O . THR A 1 193 ? -15.818 3.818 5.785 1.00 95.38 193 THR A O 1
ATOM 1498 N N . VAL A 1 194 ? -14.015 4.689 6.802 1.00 95.56 194 VAL A N 1
ATOM 1499 C CA . VAL A 1 194 ? -14.740 5.854 7.330 1.00 95.56 194 VAL A CA 1
ATOM 1500 C C . VAL A 1 194 ? -15.367 6.652 6.180 1.00 95.56 194 VAL A C 1
ATOM 1502 O O . VAL A 1 194 ? -16.517 7.079 6.280 1.00 95.56 194 VAL A O 1
ATOM 1505 N N . LEU A 1 195 ? -14.667 6.772 5.047 1.00 93.25 195 LEU A N 1
ATOM 1506 C CA . LEU A 1 195 ? -15.197 7.418 3.846 1.00 93.25 195 LEU A CA 1
ATOM 1507 C C . LEU A 1 195 ? -16.445 6.713 3.296 1.00 93.25 195 LEU A C 1
ATOM 1509 O O . LEU A 1 195 ? -17.420 7.385 2.972 1.00 93.25 195 LEU A O 1
ATOM 1513 N N . ALA A 1 196 ? -16.459 5.379 3.222 1.00 92.00 196 ALA A N 1
ATOM 1514 C CA . ALA A 1 196 ? -17.632 4.637 2.757 1.00 92.00 196 ALA A CA 1
ATOM 1515 C C . ALA A 1 196 ? -18.853 4.882 3.658 1.00 92.00 196 ALA A C 1
ATOM 1517 O O . ALA A 1 196 ? -19.965 5.061 3.157 1.00 92.00 196 ALA A O 1
ATOM 1518 N N . LYS A 1 197 ? -18.648 4.966 4.979 1.00 92.75 197 LYS A N 1
ATOM 1519 C CA . LYS A 1 197 ? -19.712 5.323 5.929 1.00 92.75 197 LYS A CA 1
ATOM 1520 C C . LYS A 1 197 ? -20.223 6.751 5.702 1.00 92.75 197 LYS A C 1
ATOM 1522 O O . LYS A 1 197 ? -21.432 6.963 5.689 1.00 92.75 197 LYS A O 1
ATOM 1527 N N . ILE A 1 198 ? -19.327 7.711 5.452 1.00 92.44 198 ILE A N 1
ATOM 1528 C CA . ILE A 1 198 ? -19.699 9.093 5.102 1.00 92.44 198 ILE A CA 1
ATOM 1529 C C . ILE A 1 198 ? -20.499 9.131 3.792 1.00 92.44 198 ILE A C 1
ATOM 1531 O O . ILE A 1 198 ? -21.541 9.781 3.732 1.00 92.44 198 ILE A O 1
ATOM 1535 N N . HIS A 1 199 ? -20.066 8.405 2.759 1.00 92.00 199 HIS A N 1
ATOM 1536 C CA . HIS A 1 199 ? -20.766 8.346 1.473 1.00 92.00 199 HIS A CA 1
ATOM 1537 C C . HIS A 1 199 ? -22.176 7.767 1.608 1.00 92.00 199 HIS A C 1
ATOM 1539 O O . HIS A 1 199 ? -23.111 8.327 1.048 1.00 92.00 199 HIS A O 1
ATOM 1545 N N . LYS A 1 200 ? -22.362 6.705 2.400 1.00 92.81 200 LYS A N 1
ATOM 1546 C CA . LYS A 1 200 ? -23.696 6.146 2.686 1.00 92.81 200 LYS A CA 1
ATOM 1547 C C . LYS A 1 200 ? -24.629 7.144 3.372 1.00 92.81 200 LYS A C 1
ATOM 1549 O O . LYS A 1 200 ? -25.838 7.091 3.165 1.00 92.81 200 LYS A O 1
ATOM 1554 N N . ALA A 1 201 ? -24.070 8.051 4.168 1.00 93.19 201 ALA A N 1
ATOM 1555 C CA . ALA A 1 201 ? -24.810 9.128 4.805 1.00 93.19 201 ALA A CA 1
ATOM 1556 C C . ALA A 1 201 ? -24.956 10.374 3.915 1.00 93.19 201 ALA A C 1
ATOM 1558 O O . ALA A 1 201 ? -25.592 11.333 4.334 1.00 93.19 201 ALA A O 1
ATOM 1559 N N . THR A 1 202 ? -24.387 10.406 2.708 1.00 93.19 202 THR A N 1
ATOM 1560 C CA . THR A 1 202 ? -24.435 11.578 1.823 1.00 93.19 202 THR A CA 1
ATOM 1561 C C . THR A 1 202 ? -25.512 11.394 0.758 1.00 93.19 202 THR A C 1
ATOM 1563 O O . THR A 1 202 ? -25.552 10.382 0.062 1.00 93.19 202 THR A O 1
ATOM 1566 N N . LYS A 1 203 ? -26.394 12.385 0.607 1.00 92.00 203 LYS A N 1
ATOM 1567 C CA . LYS A 1 203 ? -27.436 12.415 -0.429 1.00 92.00 203 LYS A CA 1
ATOM 1568 C C . LYS A 1 203 ? -27.516 13.816 -1.021 1.00 92.00 203 LYS A C 1
ATOM 1570 O O . LYS A 1 203 ? -27.600 14.774 -0.260 1.00 92.00 203 LYS A O 1
ATOM 1575 N N . ASN A 1 204 ? -27.528 13.927 -2.352 1.00 90.31 204 ASN A N 1
ATOM 1576 C CA . ASN A 1 204 ? -27.538 15.212 -3.071 1.00 90.31 204 ASN A CA 1
ATOM 1577 C C . ASN A 1 204 ? -26.452 16.176 -2.550 1.00 90.31 204 ASN A C 1
ATOM 1579 O O . ASN A 1 204 ? -26.754 17.312 -2.196 1.00 90.31 204 ASN A O 1
ATOM 1583 N N . ASP A 1 205 ? -25.222 15.674 -2.396 1.00 88.69 205 ASP A N 1
ATOM 1584 C CA . ASP A 1 205 ? -24.061 16.407 -1.860 1.00 88.69 205 ASP A CA 1
ATOM 1585 C C . ASP A 1 205 ? -24.218 16.962 -0.429 1.00 88.69 205 ASP A C 1
ATOM 1587 O O . ASP A 1 205 ? -23.395 17.746 0.040 1.00 88.69 205 ASP A O 1
ATOM 1591 N N . ALA A 1 206 ? -25.239 16.513 0.309 1.00 89.44 206 ALA A N 1
ATOM 1592 C CA . ALA A 1 206 ? -25.484 16.893 1.694 1.00 89.44 206 ALA A CA 1
ATOM 1593 C C . ALA A 1 206 ? -25.401 15.686 2.636 1.00 89.44 206 ALA A C 1
ATOM 1595 O O . ALA A 1 206 ? -26.039 14.647 2.421 1.00 89.44 206 ALA A O 1
ATOM 1596 N N . ILE A 1 207 ? -24.651 15.849 3.727 1.00 91.31 207 ILE A N 1
ATOM 1597 C CA . ILE A 1 207 ? -24.554 14.853 4.795 1.00 91.31 207 ILE A CA 1
ATOM 1598 C C . ILE A 1 207 ? -25.882 14.796 5.552 1.00 91.31 207 ILE A C 1
ATOM 1600 O O . ILE A 1 207 ? -26.320 15.755 6.185 1.00 91.31 207 ILE A O 1
ATOM 1604 N N . GLN A 1 208 ? -26.497 13.625 5.535 1.00 93.38 208 GLN A N 1
ATOM 1605 C CA . GLN A 1 208 ? -27.660 13.282 6.331 1.00 93.38 208 GLN A CA 1
ATOM 1606 C C . GLN A 1 208 ? -27.171 12.845 7.714 1.00 93.38 208 GLN A C 1
ATOM 1608 O O . GLN A 1 208 ? -26.887 11.672 7.946 1.00 93.38 208 GLN A O 1
ATOM 1613 N N . HIS A 1 209 ? -27.047 13.795 8.643 1.00 89.25 209 HIS A N 1
ATOM 1614 C CA . HIS A 1 209 ? -26.533 13.533 9.993 1.00 89.25 209 HIS A CA 1
ATOM 1615 C C . HIS A 1 209 ? -27.174 12.333 10.721 1.00 89.25 209 HIS A C 1
ATOM 1617 O O . HIS A 1 209 ? -26.420 11.607 11.364 1.00 89.25 209 HIS A O 1
ATOM 1623 N N . PRO A 1 210 ? -28.490 12.055 10.601 1.00 91.81 210 PRO A N 1
ATOM 1624 C CA . PRO A 1 210 ? -29.096 10.869 11.217 1.00 91.81 210 PRO A CA 1
ATOM 1625 C C . PRO A 1 210 ? -28.611 9.520 10.659 1.00 91.81 210 PRO A C 1
ATOM 1627 O O . PRO A 1 210 ? -28.823 8.498 11.299 1.00 91.81 210 PRO A O 1
ATOM 1630 N N . LEU A 1 211 ? -27.998 9.500 9.468 1.00 91.44 211 LEU A N 1
ATOM 1631 C CA . LEU A 1 211 ? -27.430 8.293 8.852 1.00 91.44 211 LEU A CA 1
ATOM 1632 C C . LEU A 1 211 ? -25.962 8.064 9.233 1.00 91.44 211 LEU A C 1
ATOM 1634 O O . LEU A 1 211 ? -25.405 7.007 8.936 1.00 91.44 211 LEU A O 1
ATOM 1638 N N . LEU A 1 212 ? -25.314 9.053 9.855 1.00 91.00 212 LEU A N 1
ATOM 1639 C CA . LEU A 1 212 ? -23.986 8.862 10.418 1.00 91.00 212 LEU A CA 1
ATOM 1640 C C . LEU A 1 212 ? -24.076 8.044 11.711 1.00 91.00 212 LEU A C 1
ATOM 1642 O O . LEU A 1 212 ? -25.097 8.093 12.399 1.00 91.00 212 LEU A O 1
ATOM 1646 N N . PRO A 1 213 ? -22.985 7.362 12.101 1.00 90.94 213 PRO A N 1
ATOM 1647 C CA . PRO A 1 213 ? -22.866 6.860 13.459 1.00 90.94 213 PRO A CA 1
ATOM 1648 C C . PRO A 1 213 ? -23.101 7.983 14.474 1.00 90.94 213 PRO A C 1
ATOM 1650 O O . PRO A 1 213 ? -22.808 9.161 14.210 1.00 90.94 213 PRO A O 1
ATOM 1653 N N . ASP A 1 214 ? -23.601 7.608 15.648 1.00 93.38 214 ASP A N 1
ATOM 1654 C CA . ASP A 1 214 ? -23.820 8.545 16.740 1.00 93.38 214 ASP A CA 1
ATOM 1655 C C . ASP A 1 214 ? -22.519 9.286 17.112 1.00 93.38 214 ASP A C 1
ATOM 1657 O O . ASP A 1 214 ? -21.402 8.937 16.708 1.00 93.38 214 ASP A O 1
ATOM 1661 N N . GLN A 1 215 ? -22.660 10.389 17.845 1.00 94.50 215 GLN A N 1
ATOM 1662 C CA . GLN A 1 215 ? -21.518 11.228 18.198 1.00 94.50 215 GLN A CA 1
ATOM 1663 C C . GLN A 1 215 ? -20.447 10.475 18.994 1.00 94.50 215 GLN A C 1
ATOM 1665 O O . GLN A 1 215 ? -19.263 10.707 18.757 1.00 94.50 215 GLN A O 1
ATOM 1670 N N . GLU A 1 216 ? -20.840 9.593 19.908 1.00 95.75 216 GLU A N 1
ATOM 1671 C CA . GLU A 1 216 ? -19.902 8.840 20.733 1.00 95.75 216 GLU A CA 1
ATOM 1672 C C . GLU A 1 216 ? -19.078 7.881 19.869 1.00 95.75 216 GLU A C 1
ATOM 1674 O O . GLU A 1 216 ? -17.850 7.892 19.936 1.00 95.75 216 GLU A O 1
ATOM 1679 N N . THR A 1 217 ? -19.730 7.141 18.974 1.00 94.94 217 THR A N 1
ATOM 1680 C CA . THR A 1 217 ? -19.074 6.252 18.011 1.00 94.94 217 THR A CA 1
ATOM 1681 C C . THR A 1 217 ? -18.111 7.021 17.102 1.00 94.94 217 THR A C 1
ATOM 1683 O O . THR A 1 217 ? -16.982 6.583 16.884 1.00 94.94 217 THR A O 1
ATOM 1686 N N . ARG A 1 218 ? -18.499 8.202 16.602 1.00 95.38 218 ARG A N 1
ATOM 1687 C CA . ARG A 1 218 ? -17.610 9.042 15.774 1.00 95.38 218 ARG A CA 1
ATOM 1688 C C . ARG A 1 218 ? -16.384 9.536 16.541 1.00 95.38 218 ARG A C 1
ATOM 1690 O O . ARG A 1 218 ? -15.284 9.529 15.991 1.00 95.38 218 ARG A O 1
ATOM 1697 N N . LEU A 1 219 ? -16.564 9.969 17.790 1.00 96.69 219 LEU A N 1
ATOM 1698 C CA . LEU A 1 219 ? -15.461 10.411 18.645 1.00 96.69 219 LEU A CA 1
ATOM 1699 C C . LEU A 1 219 ? -14.528 9.252 19.003 1.00 96.69 219 LEU A C 1
ATOM 1701 O O . LEU A 1 219 ? -13.316 9.449 19.025 1.00 96.69 219 LEU A O 1
ATOM 1705 N N . ARG A 1 220 ? -15.078 8.053 19.217 1.00 97.06 220 ARG A N 1
ATOM 1706 C CA . ARG A 1 220 ? -14.306 6.829 19.446 1.00 97.06 220 ARG A CA 1
ATOM 1707 C C . ARG A 1 220 ? -13.451 6.470 18.235 1.00 97.06 220 ARG A C 1
ATOM 1709 O O . ARG A 1 220 ? -12.248 6.354 18.383 1.00 97.06 220 ARG A O 1
ATOM 1716 N N . ILE A 1 221 ? -14.029 6.436 17.030 1.00 97.31 221 ILE A N 1
ATOM 1717 C CA . ILE A 1 221 ? -13.274 6.179 15.789 1.00 97.31 221 ILE A CA 1
ATOM 1718 C C . ILE A 1 221 ? -12.133 7.190 15.626 1.00 97.31 221 ILE A C 1
ATOM 1720 O O . ILE A 1 221 ? -11.014 6.805 15.298 1.00 97.31 221 ILE A O 1
ATOM 1724 N N . LEU A 1 222 ? -12.395 8.482 15.861 1.00 97.19 222 LEU A N 1
ATOM 1725 C CA . LEU A 1 222 ? -11.362 9.516 15.776 1.00 97.19 222 LEU A CA 1
ATOM 1726 C C . LEU A 1 222 ? -10.245 9.288 16.800 1.00 97.19 222 LEU A C 1
ATOM 1728 O O . LEU A 1 222 ? -9.072 9.366 16.445 1.00 97.19 222 LEU A O 1
ATOM 1732 N N . LYS A 1 223 ? -10.613 9.016 18.056 1.00 97.50 223 LYS A N 1
ATOM 1733 C CA . LYS A 1 223 ? -9.668 8.710 19.130 1.00 97.50 223 LYS A CA 1
ATOM 1734 C C . LYS A 1 223 ? -8.805 7.503 18.753 1.00 97.50 223 LYS A C 1
ATOM 1736 O O . LYS A 1 223 ? -7.587 7.635 18.716 1.00 97.50 223 LYS A O 1
ATOM 1741 N N . ASP A 1 224 ? -9.432 6.386 18.403 1.00 97.69 224 ASP A N 1
ATOM 1742 C CA . ASP A 1 224 ? -8.755 5.124 18.106 1.00 97.69 224 ASP A CA 1
ATOM 1743 C C . ASP A 1 224 ? -7.854 5.253 16.866 1.00 97.69 224 ASP A C 1
ATOM 1745 O O . ASP A 1 224 ? -6.758 4.706 16.840 1.00 97.69 224 ASP A O 1
ATOM 1749 N N . THR A 1 225 ? -8.252 6.055 15.869 1.00 98.06 225 THR A N 1
ATOM 1750 C CA . THR A 1 225 ? -7.407 6.375 14.702 1.00 98.06 225 THR A CA 1
ATOM 1751 C C . THR A 1 225 ? -6.138 7.127 15.112 1.00 98.06 225 THR A C 1
ATOM 1753 O O . THR A 1 225 ? -5.048 6.807 14.642 1.00 98.06 225 THR A O 1
ATOM 1756 N N . LEU A 1 226 ? -6.257 8.134 15.985 1.00 97.00 226 LEU A N 1
ATOM 1757 C CA . LEU A 1 226 ? -5.107 8.922 16.443 1.00 97.00 226 LEU A CA 1
ATOM 1758 C C . LEU A 1 226 ? -4.183 8.105 17.352 1.00 97.00 226 LEU A C 1
ATOM 1760 O O . LEU A 1 226 ? -2.961 8.230 17.253 1.00 97.00 226 LEU A O 1
ATOM 1764 N N . GLU A 1 227 ? -4.754 7.268 18.218 1.00 96.81 227 GLU A N 1
ATOM 1765 C CA . GLU A 1 227 ? -3.998 6.333 19.054 1.00 96.81 227 GLU A CA 1
ATOM 1766 C C . GLU A 1 227 ? -3.274 5.289 18.197 1.00 96.81 227 GLU A C 1
ATOM 1768 O O . GLU A 1 227 ? -2.102 5.007 18.454 1.00 96.81 227 GLU A O 1
ATOM 1773 N N . ALA A 1 228 ? -3.919 4.777 17.144 1.00 97.31 228 ALA A N 1
ATOM 1774 C CA . ALA A 1 228 ? -3.311 3.848 16.200 1.00 97.31 228 ALA A CA 1
ATOM 1775 C C . ALA A 1 228 ? -2.134 4.479 15.440 1.00 97.31 228 ALA A C 1
ATOM 1777 O O . ALA A 1 228 ? -1.032 3.940 15.504 1.00 97.31 228 ALA A O 1
ATOM 1778 N N . GLU A 1 229 ? -2.317 5.643 14.800 1.00 96.81 229 GLU A N 1
ATOM 1779 C CA . GLU A 1 229 ? -1.238 6.339 14.073 1.00 96.81 229 GLU A CA 1
ATOM 1780 C C . GLU A 1 229 ? -0.064 6.668 15.004 1.00 96.81 229 GLU A C 1
ATOM 1782 O O . GLU A 1 229 ? 1.097 6.454 14.664 1.00 96.81 229 GLU A O 1
ATOM 1787 N N . THR A 1 230 ? -0.361 7.141 16.219 1.00 95.75 230 THR A N 1
ATOM 1788 C CA . THR A 1 230 ? 0.669 7.435 17.222 1.00 95.75 230 THR A CA 1
ATOM 1789 C C . THR A 1 230 ? 1.414 6.159 17.617 1.00 95.75 230 THR A C 1
ATOM 1791 O O . THR A 1 230 ? 2.639 6.162 17.686 1.00 95.75 230 THR 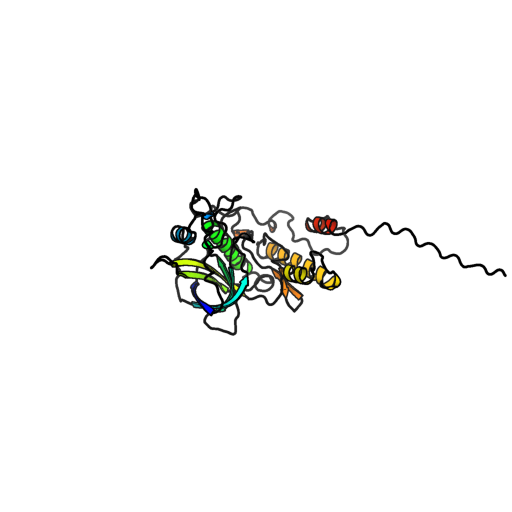A O 1
ATOM 1794 N N . SER A 1 231 ? 0.710 5.051 17.844 1.00 96.06 231 SER A N 1
ATOM 1795 C CA . SER A 1 231 ? 1.341 3.778 18.208 1.00 96.06 231 SER A CA 1
ATOM 1796 C C . SER A 1 231 ? 2.227 3.244 17.084 1.00 96.06 231 SER A C 1
ATOM 1798 O O . SER A 1 231 ? 3.346 2.812 17.352 1.00 96.06 231 SER A O 1
ATOM 1800 N N . ILE A 1 232 ? 1.765 3.318 15.834 1.00 97.56 232 ILE A N 1
ATOM 1801 C CA . ILE A 1 232 ? 2.548 2.927 14.656 1.00 97.56 232 ILE A CA 1
ATOM 1802 C C . ILE A 1 232 ? 3.812 3.794 14.552 1.00 97.56 232 ILE A C 1
ATOM 1804 O O . ILE A 1 232 ? 4.916 3.258 14.462 1.00 97.56 232 ILE A O 1
ATOM 1808 N N . LEU A 1 233 ? 3.676 5.117 14.670 1.00 96.81 233 LEU A N 1
ATOM 1809 C CA . LEU A 1 233 ? 4.809 6.039 14.630 1.00 96.81 233 LEU A CA 1
ATOM 1810 C C . LEU A 1 233 ? 5.824 5.737 15.732 1.00 96.81 233 LEU A C 1
ATOM 1812 O O . LEU A 1 233 ? 6.992 5.494 15.460 1.00 96.81 233 LEU A O 1
ATOM 1816 N N . TRP A 1 234 ? 5.401 5.722 16.990 1.00 94.81 234 TRP A N 1
ATOM 1817 C CA . TRP A 1 234 ? 6.339 5.635 18.108 1.00 94.81 234 TRP A CA 1
ATOM 1818 C C . TRP A 1 234 ? 6.955 4.247 18.278 1.00 94.81 234 TRP A C 1
ATOM 1820 O O . TRP A 1 234 ? 8.152 4.146 18.575 1.00 94.81 234 TRP A O 1
ATOM 1830 N N . ASN A 1 235 ? 6.163 3.193 18.070 1.00 95.38 235 ASN A N 1
ATOM 1831 C CA . ASN A 1 235 ? 6.590 1.826 18.354 1.00 95.38 235 ASN A CA 1
ATOM 1832 C C . ASN A 1 235 ? 7.211 1.150 17.130 1.00 95.38 235 ASN A C 1
ATOM 1834 O O . ASN A 1 235 ? 8.179 0.413 17.293 1.00 95.38 235 ASN A O 1
ATOM 1838 N N . ALA A 1 236 ? 6.696 1.420 15.926 1.00 96.75 236 ALA A N 1
ATOM 1839 C CA . ALA A 1 236 ? 7.197 0.826 14.686 1.00 96.75 236 ALA A CA 1
ATOM 1840 C C . ALA A 1 236 ? 8.036 1.781 13.827 1.00 96.75 236 ALA A C 1
ATOM 1842 O O . ALA A 1 236 ? 8.598 1.347 12.830 1.00 96.75 236 ALA A O 1
ATOM 1843 N N . GLU A 1 237 ? 8.164 3.057 14.202 1.00 97.19 237 GLU A N 1
ATOM 1844 C CA . GLU A 1 237 ? 8.922 4.051 13.429 1.00 97.19 237 GLU A CA 1
ATOM 1845 C C . GLU A 1 237 ? 8.412 4.221 11.988 1.00 97.19 237 GLU A C 1
ATOM 1847 O O . GLU A 1 237 ? 9.187 4.475 11.061 1.00 97.19 237 GLU A O 1
ATOM 1852 N N . VAL A 1 238 ? 7.094 4.103 11.802 1.00 98.25 238 VAL A N 1
ATOM 1853 C CA . VAL A 1 238 ? 6.414 4.309 10.519 1.00 98.25 238 VAL A CA 1
ATOM 1854 C C . VAL A 1 238 ? 5.376 5.421 10.660 1.00 98.25 238 VAL A C 1
ATOM 1856 O O . VAL A 1 238 ? 4.546 5.397 11.558 1.00 98.25 238 VAL A O 1
ATOM 1859 N N . LEU A 1 239 ? 5.397 6.407 9.769 1.00 97.31 239 LEU A N 1
ATOM 1860 C CA . LEU A 1 239 ? 4.331 7.406 9.633 1.00 97.31 239 LEU A CA 1
ATOM 1861 C C . LEU A 1 239 ? 3.523 7.072 8.381 1.00 97.31 239 LEU A C 1
ATOM 1863 O O . LEU A 1 239 ? 4.131 6.916 7.326 1.00 97.31 239 LEU A O 1
ATOM 1867 N N . GLN A 1 240 ? 2.193 6.988 8.443 1.00 96.00 240 GLN A N 1
ATOM 1868 C CA . GLN A 1 240 ? 1.406 6.495 7.303 1.00 96.00 240 GLN A CA 1
ATOM 1869 C C . GLN A 1 240 ? 1.421 7.459 6.098 1.00 96.00 240 GLN A C 1
ATOM 1871 O O . GLN A 1 240 ? 1.377 7.013 4.954 1.00 96.00 240 GLN A O 1
ATOM 1876 N N . GLY A 1 241 ? 1.547 8.770 6.338 1.00 93.81 241 GLY A N 1
ATOM 1877 C CA . GLY A 1 241 ? 1.826 9.783 5.306 1.00 93.81 241 GLY A CA 1
ATOM 1878 C C . GLY A 1 241 ? 0.627 10.289 4.486 1.00 93.81 241 GLY A C 1
ATOM 1879 O O . GLY A 1 241 ? 0.720 11.345 3.868 1.00 93.81 241 GLY A O 1
ATOM 1880 N N . ASP A 1 242 ? -0.524 9.619 4.541 1.00 94.19 242 ASP A N 1
ATOM 1881 C CA . ASP A 1 242 ? -1.773 9.952 3.834 1.00 94.19 242 ASP A CA 1
ATOM 1882 C C . ASP A 1 242 ? -3.018 9.620 4.692 1.00 94.19 242 ASP A C 1
ATOM 1884 O O . ASP A 1 242 ? -3.982 8.967 4.257 1.00 94.19 242 ASP A O 1
ATOM 1888 N N . LEU A 1 243 ? -2.976 10.016 5.971 1.00 95.12 243 LEU A N 1
ATOM 1889 C CA . LEU A 1 243 ? -3.974 9.578 6.942 1.00 95.12 243 LEU A CA 1
ATOM 1890 C C . LEU A 1 243 ? -5.295 10.290 6.660 1.00 95.12 243 LEU A C 1
ATOM 1892 O O . LEU A 1 243 ? -5.478 11.479 6.936 1.00 95.12 243 LEU A O 1
ATOM 1896 N N . SER A 1 244 ? -6.231 9.548 6.081 1.00 93.75 244 SER A N 1
ATOM 1897 C CA . SER A 1 244 ? -7.485 10.081 5.568 1.00 93.75 244 SER A CA 1
ATOM 1898 C C . SER A 1 244 ? -8.625 9.073 5.736 1.00 93.75 244 SER A C 1
ATOM 1900 O O . SER A 1 244 ? -8.373 7.875 5.850 1.00 93.75 244 SER A O 1
ATOM 1902 N N . PRO A 1 245 ? -9.904 9.500 5.697 1.00 95.19 245 PRO A N 1
ATOM 1903 C CA . PRO A 1 245 ? -11.040 8.602 5.934 1.00 95.19 245 PRO A CA 1
ATOM 1904 C C . PRO A 1 245 ? -11.126 7.378 5.005 1.00 95.19 245 PRO A C 1
ATOM 1906 O O . PRO A 1 245 ? -11.807 6.408 5.333 1.00 95.19 245 PRO A O 1
ATOM 1909 N N . ARG A 1 246 ? -10.471 7.409 3.836 1.00 94.06 246 ARG A N 1
ATOM 1910 C CA . ARG A 1 246 ? -10.387 6.262 2.913 1.00 94.06 246 ARG A CA 1
ATOM 1911 C C . ARG A 1 246 ? -9.403 5.181 3.373 1.00 94.06 246 ARG A C 1
ATOM 1913 O O . ARG A 1 246 ? -9.593 4.029 3.007 1.00 94.06 246 ARG A O 1
ATOM 1920 N N . ASN A 1 247 ? -8.427 5.553 4.197 1.00 96.81 247 ASN A N 1
ATOM 1921 C CA . ASN A 1 247 ? -7.322 4.710 4.660 1.00 96.81 247 ASN A CA 1
ATOM 1922 C C . ASN A 1 247 ? -7.530 4.227 6.107 1.00 96.81 247 ASN A C 1
ATOM 1924 O O . ASN A 1 247 ? -6.637 3.650 6.717 1.00 96.81 247 ASN A O 1
ATOM 1928 N N . VAL A 1 248 ? -8.725 4.457 6.659 1.00 97.62 248 VAL A N 1
ATOM 1929 C CA . VAL A 1 248 ? -9.123 4.047 8.008 1.00 97.62 248 VAL A CA 1
ATOM 1930 C C . VAL A 1 248 ? -10.321 3.119 7.884 1.00 97.62 248 VAL A C 1
ATOM 1932 O O . VAL A 1 248 ? -11.402 3.552 7.474 1.00 97.62 248 VAL A O 1
ATOM 1935 N N . MET A 1 249 ? -10.134 1.847 8.221 1.00 97.19 249 MET A N 1
ATOM 1936 C CA . MET A 1 249 ? -11.184 0.834 8.242 1.00 97.19 249 MET A CA 1
ATOM 1937 C C . MET A 1 249 ? -11.761 0.677 9.644 1.00 97.19 249 MET A C 1
ATOM 1939 O O . MET A 1 249 ? -11.021 0.604 10.615 1.00 97.19 249 MET A O 1
ATOM 1943 N N . VAL A 1 250 ? -13.088 0.589 9.734 1.00 96.88 250 VAL A N 1
ATOM 1944 C CA . VAL A 1 250 ? -13.823 0.312 10.973 1.00 96.88 250 VAL A CA 1
ATOM 1945 C C . VAL A 1 250 ? -14.427 -1.084 10.876 1.00 96.88 250 VAL A C 1
ATOM 1947 O O . VAL A 1 250 ? -15.240 -1.354 9.981 1.00 96.88 250 VAL A O 1
ATOM 1950 N N . GLN A 1 251 ? -14.021 -1.965 11.784 1.00 95.75 251 GLN A N 1
ATOM 1951 C CA . GLN A 1 251 ? -14.483 -3.348 11.868 1.00 95.75 251 GLN A CA 1
ATOM 1952 C C . GLN A 1 251 ? -15.846 -3.461 12.584 1.00 95.75 251 GLN A C 1
ATOM 1954 O O . GLN A 1 251 ? -16.277 -2.516 13.250 1.00 95.75 251 GLN A O 1
ATOM 1959 N N . PRO A 1 252 ? -16.562 -4.600 12.459 1.00 94.81 252 PRO A N 1
ATOM 1960 C CA . PRO A 1 252 ? -17.840 -4.831 13.135 1.00 94.81 252 PRO A CA 1
ATOM 1961 C C . PRO A 1 252 ? -17.807 -4.680 14.658 1.00 94.81 252 PRO A C 1
ATOM 1963 O O . PRO A 1 252 ? -18.807 -4.277 15.242 1.00 94.81 252 PRO A O 1
ATOM 1966 N N . ASP A 1 253 ? -16.677 -4.987 15.293 1.00 94.81 253 ASP A N 1
ATOM 1967 C CA . ASP A 1 253 ? -16.468 -4.817 16.736 1.00 94.81 253 ASP A CA 1
ATOM 1968 C C . ASP A 1 253 ? -16.140 -3.365 17.138 1.00 94.81 253 ASP A C 1
ATOM 1970 O O . ASP A 1 253 ? -15.988 -3.062 18.319 1.00 94.81 253 ASP A O 1
ATOM 1974 N N . GLY A 1 254 ? -16.059 -2.455 16.163 1.00 94.00 254 GLY A N 1
ATOM 1975 C CA . GLY A 1 254 ? -15.733 -1.047 16.355 1.00 94.00 254 GLY A CA 1
ATOM 1976 C C . GLY A 1 254 ? -14.238 -0.735 16.347 1.00 94.00 254 GLY A C 1
ATOM 1977 O O . GLY A 1 254 ? -13.898 0.445 16.394 1.00 94.00 254 GLY A O 1
ATOM 1978 N N . SER A 1 255 ? -13.362 -1.741 16.254 1.00 95.75 255 SER A N 1
ATOM 1979 C CA . SER A 1 255 ? -11.917 -1.522 16.151 1.00 95.75 255 SER A CA 1
ATOM 1980 C C . SER A 1 255 ? -11.535 -0.835 14.836 1.00 95.75 255 SER A C 1
ATOM 1982 O O . SER A 1 255 ? -12.235 -0.934 13.818 1.00 95.75 255 SER A O 1
ATOM 1984 N N . VAL A 1 256 ? -10.422 -0.102 14.876 1.00 97.50 256 VAL A N 1
ATOM 1985 C CA . VAL A 1 256 ? -9.884 0.646 13.740 1.00 97.50 256 VAL A CA 1
ATOM 1986 C C . VAL A 1 256 ? -8.610 -0.016 13.228 1.00 97.50 256 VAL A C 1
ATOM 1988 O O . VAL A 1 256 ? -7.712 -0.322 14.008 1.00 97.50 256 VAL A O 1
ATOM 1991 N N . VAL A 1 257 ? -8.518 -0.161 11.907 1.00 98.12 257 VAL A N 1
ATOM 1992 C CA . VAL A 1 257 ? -7.320 -0.626 11.200 1.00 98.12 257 VAL A CA 1
ATOM 1993 C C . VAL A 1 257 ? -6.916 0.410 10.159 1.00 98.12 257 VAL A C 1
ATOM 1995 O O . VAL A 1 257 ? -7.740 0.841 9.347 1.00 98.12 257 VAL A O 1
ATOM 1998 N N . ILE A 1 258 ? -5.647 0.805 10.175 1.00 98.31 258 ILE A N 1
ATOM 1999 C CA . ILE A 1 258 ? -5.058 1.724 9.199 1.00 98.31 258 ILE A CA 1
ATOM 2000 C C . ILE A 1 258 ? -4.516 0.909 8.019 1.00 98.31 258 ILE A C 1
ATOM 2002 O O . ILE A 1 258 ? -3.912 -0.149 8.197 1.00 98.31 258 ILE A O 1
ATOM 2006 N N . VAL A 1 259 ? -4.768 1.381 6.799 1.00 97.56 259 VAL A N 1
ATOM 2007 C CA . VAL A 1 259 ? -4.398 0.711 5.542 1.00 97.56 259 VAL A CA 1
ATOM 2008 C C . VAL A 1 259 ? -3.751 1.697 4.564 1.00 97.56 259 VAL A C 1
ATOM 2010 O O . VAL A 1 259 ? -3.787 2.900 4.797 1.00 97.56 259 VAL A O 1
ATOM 2013 N N . ASP A 1 260 ? -3.231 1.185 3.442 1.00 96.00 260 ASP A N 1
ATOM 2014 C CA . ASP A 1 260 ? -2.667 1.976 2.331 1.00 96.00 260 ASP A CA 1
ATOM 2015 C C . ASP A 1 260 ? -1.405 2.759 2.742 1.00 96.00 260 ASP A C 1
ATOM 2017 O O . ASP A 1 260 ? -1.462 3.948 3.029 1.00 96.00 260 ASP A O 1
ATOM 2021 N N . PHE A 1 261 ? -0.254 2.080 2.802 1.00 97.62 261 PHE A N 1
ATOM 2022 C CA . PHE A 1 261 ? 1.023 2.657 3.265 1.00 97.62 261 PHE A CA 1
ATOM 2023 C C . PHE A 1 261 ? 1.983 3.017 2.115 1.00 97.62 261 PHE A C 1
ATOM 2025 O O . PHE A 1 261 ? 3.183 3.149 2.336 1.00 97.62 261 PHE A O 1
ATOM 2032 N N . ASN A 1 262 ? 1.492 3.202 0.885 1.00 95.19 262 ASN A N 1
ATOM 2033 C CA . ASN A 1 262 ? 2.343 3.554 -0.265 1.00 95.19 262 ASN A CA 1
ATOM 2034 C C . ASN A 1 262 ? 2.995 4.944 -0.161 1.00 95.19 262 ASN A C 1
ATOM 2036 O O . ASN A 1 262 ? 3.981 5.205 -0.839 1.00 95.19 262 ASN A O 1
ATOM 2040 N N . GLN A 1 263 ? 2.475 5.818 0.705 1.00 94.31 263 GLN A N 1
ATOM 2041 C CA . GLN A 1 263 ? 3.051 7.136 1.002 1.00 94.31 263 GLN A CA 1
ATOM 2042 C C . GLN A 1 263 ? 3.715 7.211 2.383 1.00 94.31 263 GLN A C 1
ATOM 2044 O O . GLN A 1 263 ? 3.974 8.305 2.891 1.00 94.31 263 GLN A O 1
ATOM 2049 N N . ALA A 1 264 ? 3.982 6.065 3.009 1.00 97.19 264 ALA A N 1
ATOM 2050 C CA . ALA A 1 264 ? 4.540 6.041 4.347 1.00 97.19 264 ALA A CA 1
ATOM 2051 C C . ALA A 1 264 ? 5.960 6.624 4.404 1.00 97.19 264 ALA A C 1
ATOM 2053 O O . ALA A 1 264 ? 6.725 6.575 3.438 1.00 97.19 264 ALA A O 1
ATOM 2054 N N . VAL A 1 265 ? 6.330 7.124 5.583 1.00 97.69 265 VAL A N 1
ATOM 2055 C CA . VAL A 1 265 ? 7.717 7.393 5.975 1.00 97.69 265 VAL A CA 1
ATOM 2056 C C . VAL A 1 265 ? 8.168 6.276 6.908 1.00 97.69 265 VAL A C 1
ATOM 2058 O O . VAL A 1 265 ? 7.683 6.177 8.032 1.00 97.69 265 VAL A O 1
ATOM 2061 N N . VAL A 1 266 ? 9.104 5.452 6.448 1.00 98.06 266 VAL A N 1
ATOM 2062 C CA . VAL A 1 266 ? 9.708 4.347 7.195 1.00 98.06 266 VAL A CA 1
ATOM 2063 C C . VAL A 1 266 ? 11.067 4.818 7.697 1.00 98.06 266 VAL A C 1
ATOM 2065 O O . VAL A 1 266 ? 12.061 4.804 6.970 1.00 98.06 266 VAL A O 1
ATOM 2068 N N . TYR A 1 267 ? 11.104 5.310 8.934 1.00 97.31 267 TYR A N 1
ATOM 2069 C CA . TYR A 1 267 ? 12.255 6.043 9.464 1.00 97.31 267 TYR A CA 1
ATOM 2070 C C . TYR A 1 267 ? 13.584 5.275 9.487 1.00 97.31 267 TYR A C 1
ATOM 2072 O O . TYR A 1 267 ? 14.600 5.926 9.251 1.00 97.31 267 TYR A O 1
ATOM 2080 N N . PRO A 1 268 ? 13.629 3.942 9.688 1.00 96.44 268 PRO A N 1
ATOM 208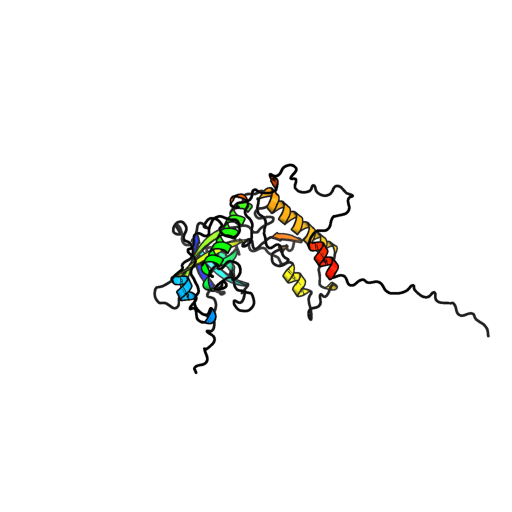1 C CA . PRO A 1 268 ? 14.873 3.183 9.554 1.00 96.44 268 PRO A CA 1
ATOM 2082 C C . PRO A 1 268 ? 15.581 3.346 8.197 1.00 96.44 268 PRO A C 1
ATOM 2084 O O . PRO A 1 268 ? 16.801 3.224 8.137 1.00 96.44 268 PRO A O 1
ATOM 2087 N N . PHE A 1 269 ? 14.839 3.664 7.131 1.00 96.38 269 PHE A N 1
ATOM 2088 C CA . PHE A 1 269 ? 15.361 3.863 5.771 1.00 96.38 269 PHE A CA 1
ATOM 2089 C C . PHE A 1 269 ? 15.315 5.331 5.319 1.00 96.38 269 PHE A C 1
ATOM 2091 O O . PHE A 1 269 ? 15.769 5.676 4.227 1.00 96.38 269 PHE A O 1
ATOM 2098 N N . TYR A 1 270 ? 14.741 6.213 6.135 1.00 96.06 270 TYR A N 1
ATOM 2099 C CA . TYR A 1 270 ? 14.539 7.612 5.790 1.00 96.06 270 TYR A CA 1
ATOM 2100 C C . TYR A 1 270 ? 15.751 8.457 6.194 1.00 96.06 270 TYR A C 1
ATOM 2102 O O . TYR A 1 270 ? 16.331 8.266 7.260 1.00 96.06 270 TYR A O 1
ATOM 2110 N N . HIS A 1 271 ? 16.115 9.459 5.387 1.00 92.75 271 HIS A N 1
ATOM 2111 C CA . HIS A 1 271 ? 17.299 10.292 5.662 1.00 92.75 271 HIS A CA 1
ATOM 2112 C C . HIS A 1 271 ? 17.228 11.063 6.992 1.00 92.75 271 HIS A C 1
ATOM 2114 O O . HIS A 1 271 ? 18.257 11.473 7.531 1.00 92.75 271 HIS A O 1
ATOM 2120 N N . ARG A 1 272 ? 16.018 11.322 7.508 1.00 92.56 272 ARG A N 1
ATOM 2121 C CA . ARG A 1 272 ? 15.828 11.992 8.800 1.00 92.56 272 ARG A CA 1
ATOM 2122 C C . ARG A 1 272 ? 15.653 10.967 9.898 1.00 92.56 272 ARG A C 1
ATOM 2124 O O . ARG A 1 272 ? 14.871 10.036 9.763 1.00 92.56 272 ARG A O 1
ATOM 2131 N N . ARG A 1 273 ? 16.285 11.239 11.035 1.00 93.19 273 ARG A N 1
ATOM 2132 C CA . ARG A 1 273 ? 16.101 10.462 12.258 1.00 93.19 273 ARG A CA 1
ATOM 2133 C C . ARG A 1 273 ? 14.657 10.551 12.759 1.00 93.19 273 ARG A C 1
ATOM 2135 O O . ARG A 1 273 ? 14.028 11.610 12.680 1.00 93.19 273 ARG A O 1
ATOM 2142 N N . HIS A 1 274 ? 14.166 9.452 13.327 1.00 94.62 274 HIS A N 1
ATOM 2143 C CA . HIS A 1 274 ? 12.860 9.416 13.973 1.00 94.62 274 HIS A CA 1
ATOM 2144 C C . HIS A 1 274 ? 12.761 10.449 15.119 1.00 94.62 274 HIS A C 1
ATOM 2146 O O . HIS A 1 274 ? 13.664 10.498 15.963 1.00 94.62 274 HIS A O 1
ATOM 2152 N N . PRO A 1 275 ? 11.666 11.236 15.219 1.00 90.31 275 PRO A N 1
ATOM 2153 C CA . PRO A 1 275 ? 11.495 12.261 16.253 1.00 90.31 275 PRO A CA 1
ATOM 2154 C C . PRO A 1 275 ? 11.593 11.747 17.690 1.00 90.31 275 PRO A C 1
ATOM 2156 O O . PRO A 1 275 ? 11.967 12.502 18.581 1.00 90.31 275 PRO A O 1
ATOM 2159 N N . LYS A 1 276 ? 11.293 10.462 17.918 1.00 88.94 276 LYS A N 1
ATOM 2160 C CA . LYS A 1 276 ? 11.406 9.805 19.236 1.00 88.94 276 LYS A CA 1
ATOM 2161 C C . LYS A 1 276 ? 12.788 9.867 19.867 1.00 88.94 276 LYS A C 1
ATOM 2163 O O . LYS A 1 276 ? 12.913 9.652 21.064 1.00 88.94 276 LYS A O 1
ATOM 2168 N N . TYR A 1 277 ? 13.810 10.130 19.064 1.00 89.88 277 TYR A N 1
ATOM 2169 C CA . TYR A 1 277 ? 15.177 10.240 19.536 1.00 89.88 277 TYR A CA 1
ATOM 2170 C C . TYR A 1 277 ? 15.637 11.687 19.765 1.00 89.88 277 TYR A C 1
ATOM 2172 O O . TYR A 1 277 ? 16.815 11.905 20.044 1.00 89.88 277 TYR A O 1
ATOM 2180 N N . ASN A 1 278 ? 14.747 12.672 19.618 1.00 89.00 278 ASN A N 1
ATOM 2181 C CA . ASN A 1 278 ? 15.047 14.053 19.978 1.00 89.00 278 ASN A CA 1
ATOM 2182 C C . ASN A 1 278 ? 15.028 14.212 21.507 1.00 89.00 278 ASN A C 1
ATOM 2184 O O . ASN A 1 278 ? 14.286 13.522 22.207 1.00 89.00 278 ASN A O 1
ATOM 2188 N N . GLU A 1 279 ? 15.827 15.135 22.041 1.00 83.00 279 GLU A N 1
ATOM 2189 C CA . GLU A 1 279 ? 15.820 15.423 23.478 1.00 83.00 279 GLU A CA 1
ATOM 2190 C C . GLU A 1 279 ? 14.431 15.891 23.941 1.00 83.00 279 GLU A C 1
ATOM 2192 O O . GLU A 1 279 ? 13.798 16.733 23.304 1.00 83.00 279 GLU A O 1
ATOM 2197 N N . GLY A 1 280 ? 13.937 15.312 25.041 1.00 81.12 280 GLY A N 1
ATOM 2198 C CA . GLY A 1 280 ? 12.598 15.594 25.572 1.00 81.12 280 GLY A CA 1
ATOM 2199 C C . GLY A 1 280 ? 11.443 15.034 24.732 1.00 81.12 280 GLY A C 1
ATOM 2200 O O . GLY A 1 280 ? 10.283 15.350 25.004 1.00 81.12 280 GLY A O 1
ATOM 2201 N N . ALA A 1 281 ? 11.728 14.215 23.715 1.00 80.62 281 ALA A N 1
ATOM 2202 C CA . ALA A 1 281 ? 10.697 13.567 22.925 1.00 80.62 281 ALA A CA 1
ATOM 2203 C C . ALA A 1 281 ? 9.990 12.490 23.752 1.00 80.62 281 ALA A C 1
ATOM 2205 O O . ALA A 1 281 ? 10.579 11.487 24.150 1.00 80.62 281 ALA A O 1
ATOM 2206 N N . HIS A 1 282 ? 8.694 12.683 23.954 1.00 72.19 282 HIS A N 1
ATOM 2207 C CA . HIS A 1 282 ? 7.813 11.674 24.514 1.00 72.19 282 HIS A CA 1
ATOM 2208 C C . HIS A 1 282 ? 6.581 11.562 23.612 1.00 72.19 282 HIS A C 1
ATOM 2210 O O . HIS A 1 282 ? 6.101 12.595 23.125 1.00 72.19 282 HIS A O 1
ATOM 2216 N N . PRO A 1 283 ? 6.034 10.349 23.401 1.00 68.56 283 PRO A N 1
ATOM 2217 C CA . PRO A 1 283 ? 4.649 10.247 22.977 1.00 68.56 283 PRO A CA 1
ATOM 2218 C C . PRO A 1 283 ? 3.855 11.009 24.031 1.00 68.56 283 PRO A C 1
ATOM 2220 O O . PRO A 1 283 ? 4.044 10.744 25.221 1.00 68.56 283 PRO A O 1
ATOM 2223 N N . LEU A 1 284 ? 3.081 12.023 23.620 1.00 54.09 284 LEU A N 1
ATOM 2224 C CA . LEU A 1 284 ? 2.326 12.852 24.560 1.00 54.09 284 LEU A CA 1
ATOM 2225 C C . LEU A 1 284 ? 1.652 11.910 25.564 1.00 54.09 284 LEU A C 1
ATOM 2227 O O . LEU A 1 284 ? 0.908 11.029 25.121 1.00 54.09 284 LEU A O 1
ATOM 2231 N N . PRO A 1 285 ? 1.942 12.020 26.875 1.00 46.69 285 PRO A N 1
ATOM 2232 C CA . PRO A 1 285 ? 1.285 11.158 27.837 1.00 46.69 285 PRO A CA 1
ATOM 2233 C C . PRO A 1 285 ? -0.226 11.333 27.646 1.00 46.69 285 PRO A C 1
ATOM 2235 O O . PRO A 1 285 ? -0.665 12.463 27.384 1.00 46.69 285 PRO A O 1
ATOM 2238 N N . PRO A 1 286 ? -1.028 10.252 27.728 1.00 42.44 286 PRO A N 1
ATOM 2239 C CA . PRO A 1 286 ? -2.476 10.384 27.678 1.00 42.44 286 PRO A CA 1
ATOM 2240 C C . PRO A 1 286 ? -2.864 11.478 28.676 1.00 42.44 286 PRO A C 1
ATOM 2242 O O . PRO A 1 286 ? -2.360 11.458 29.804 1.00 42.44 286 PRO A O 1
ATOM 2245 N N . PRO A 1 287 ? -3.650 12.486 28.262 1.00 37.78 287 PRO A N 1
ATOM 2246 C CA . PRO A 1 287 ? -3.809 13.693 29.050 1.00 37.78 287 PRO A CA 1
ATOM 2247 C C . PRO A 1 287 ? -4.364 13.329 30.425 1.00 37.78 287 PRO A C 1
ATOM 2249 O O . PRO A 1 287 ? -5.534 12.975 30.567 1.00 37.78 287 PRO A O 1
ATOM 2252 N N . THR A 1 288 ? -3.527 13.442 31.456 1.00 41.22 288 THR A N 1
ATOM 2253 C CA . THR A 1 288 ? -3.998 13.494 32.835 1.00 41.22 288 THR A CA 1
ATOM 2254 C C . THR A 1 288 ? -4.799 14.781 32.931 1.00 41.22 288 THR A C 1
ATOM 2256 O O . THR A 1 288 ? -4.235 15.864 32.798 1.00 41.22 288 THR A O 1
ATOM 2259 N N . HIS A 1 289 ? -6.121 14.640 33.010 1.00 51.88 289 HIS A N 1
ATOM 2260 C CA . HIS A 1 289 ? -7.130 15.697 33.030 1.00 51.88 289 HIS A CA 1
ATOM 2261 C C . HIS A 1 289 ? -6.620 17.119 33.350 1.00 51.88 289 HIS A C 1
ATOM 2263 O O . HIS A 1 289 ? -6.040 17.346 34.408 1.00 51.88 289 HIS A O 1
ATOM 2269 N N . ARG A 1 290 ? -7.045 18.076 32.502 1.00 45.88 290 ARG A N 1
ATOM 2270 C CA . ARG A 1 290 ? -6.996 19.554 32.638 1.00 45.88 290 ARG A CA 1
ATOM 2271 C C . ARG A 1 290 ? -5.817 20.272 31.959 1.00 45.88 290 ARG A C 1
ATOM 2273 O O . ARG A 1 290 ? -4.970 20.846 32.627 1.00 45.88 290 ARG A O 1
ATOM 2280 N N . ALA A 1 291 ? -5.863 20.401 30.633 1.00 37.03 291 ALA A N 1
ATOM 2281 C CA . ALA A 1 291 ? -5.342 21.593 29.949 1.00 37.03 291 ALA A CA 1
ATOM 2282 C C . ALA A 1 291 ? -6.066 21.808 28.600 1.00 37.03 291 ALA A C 1
ATOM 2284 O O . ALA A 1 291 ? -6.463 20.823 27.972 1.00 37.03 291 ALA A O 1
ATOM 2285 N N . PRO A 1 292 ? -6.279 23.059 28.143 1.00 43.50 292 PRO A N 1
ATOM 2286 C CA . PRO A 1 292 ? -6.976 23.335 26.892 1.00 43.50 292 PRO A CA 1
ATOM 2287 C C . PRO A 1 292 ? -6.077 23.014 25.690 1.00 43.50 292 PRO A C 1
ATOM 2289 O O . PRO A 1 292 ? -4.962 23.518 25.583 1.00 43.50 292 PRO A O 1
ATOM 2292 N N . LEU A 1 293 ? -6.581 22.174 24.783 1.00 43.78 293 LEU A N 1
ATOM 2293 C CA . LEU A 1 293 ? -5.891 21.725 23.572 1.00 43.78 293 LEU A CA 1
ATOM 2294 C C . LEU A 1 293 ? -5.529 22.910 22.656 1.00 43.78 293 LEU A C 1
ATOM 2296 O O . LEU A 1 293 ? -6.415 23.600 22.146 1.00 43.78 293 LEU A O 1
ATOM 2300 N N . ALA A 1 294 ? -4.233 23.109 22.402 1.00 46.72 294 ALA A N 1
ATOM 2301 C CA . ALA A 1 294 ? -3.758 2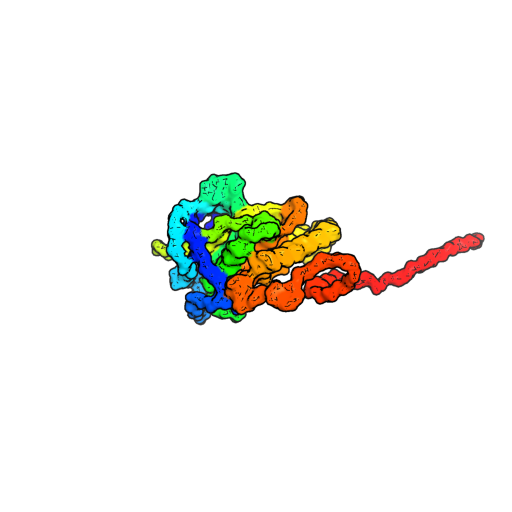3.935 21.295 1.00 46.72 294 ALA A CA 1
ATOM 2302 C C . ALA A 1 294 ? -4.101 23.259 19.955 1.00 46.72 294 ALA A C 1
ATOM 2304 O O . ALA A 1 294 ? -4.037 22.036 19.826 1.00 46.72 294 ALA A O 1
ATOM 2305 N N . LEU A 1 295 ? -4.526 24.062 18.975 1.00 40.94 295 LEU A N 1
ATOM 2306 C CA . LEU A 1 295 ? -5.303 23.568 17.841 1.00 40.94 295 LEU A CA 1
ATOM 2307 C C . LEU A 1 295 ? -4.444 22.887 16.752 1.00 40.94 295 LEU A C 1
ATOM 2309 O O . LEU A 1 295 ? -3.567 23.530 16.175 1.00 40.94 295 LEU A O 1
ATOM 2313 N N . CYS A 1 296 ? -4.746 21.634 16.399 1.00 46.06 296 CYS A N 1
ATOM 2314 C CA . CYS A 1 296 ? -4.133 20.900 15.286 1.00 46.06 296 CYS A CA 1
ATOM 2315 C C . CYS A 1 296 ? -4.884 21.127 13.944 1.00 46.06 296 CYS A C 1
ATOM 2317 O O . CYS A 1 296 ? -6.004 21.654 13.933 1.00 46.06 296 CYS A O 1
ATOM 2319 N N . PRO A 1 297 ? -4.313 20.727 12.787 1.00 45.19 297 PRO A N 1
ATOM 2320 C CA . PRO A 1 297 ? -4.898 20.958 11.457 1.00 45.19 297 PRO A CA 1
ATOM 2321 C C . PRO A 1 297 ? -6.335 20.437 11.275 1.00 45.19 297 PRO A C 1
ATOM 2323 O O . PRO A 1 297 ? -7.143 21.089 10.612 1.00 45.19 297 PRO A O 1
ATOM 2326 N N . TRP A 1 298 ? -6.705 19.335 11.934 1.00 42.09 298 TRP A N 1
ATOM 2327 C CA . TRP A 1 298 ? -8.071 18.792 11.921 1.00 42.09 298 TRP A CA 1
ATOM 2328 C C . TRP A 1 298 ? -9.107 19.747 12.529 1.00 42.09 298 TRP A C 1
ATOM 2330 O O . TRP A 1 298 ? -10.243 19.832 12.056 1.00 42.09 298 TRP A O 1
ATOM 2340 N N . GLN A 1 299 ? -8.719 20.554 13.518 1.00 47.31 299 GLN A N 1
ATOM 2341 C CA . GLN A 1 299 ? -9.622 21.539 14.116 1.00 47.31 299 GLN A CA 1
ATOM 2342 C C . GLN A 1 299 ? -9.853 22.761 13.208 1.00 47.31 299 GLN A C 1
ATOM 2344 O O . GLN A 1 299 ? -10.869 23.443 13.361 1.00 47.31 299 GLN A O 1
ATOM 2349 N N . ARG A 1 300 ? -8.992 23.008 12.203 1.00 45.59 300 ARG A N 1
ATOM 2350 C CA . ARG A 1 300 ? -9.281 23.987 11.133 1.00 45.59 300 ARG A CA 1
ATOM 2351 C C . ARG A 1 300 ? -10.365 23.486 10.177 1.00 45.59 300 ARG A C 1
ATOM 2353 O O . ARG A 1 300 ? -11.174 24.292 9.722 1.00 45.59 300 ARG A O 1
ATOM 2360 N N . TYR A 1 301 ? -10.414 22.181 9.909 1.00 39.81 301 TYR A N 1
ATOM 2361 C CA . TYR A 1 301 ? -11.432 21.573 9.046 1.00 39.81 301 TYR A CA 1
ATOM 2362 C C . TYR A 1 301 ? -12.819 21.576 9.714 1.00 39.81 301 TYR A C 1
ATOM 2364 O O . TYR A 1 301 ? -13.812 21.983 9.109 1.00 39.81 301 TYR A O 1
ATOM 2372 N N . LEU A 1 302 ? -12.878 21.243 11.008 1.00 44.88 302 LEU A N 1
ATOM 2373 C CA . LEU A 1 302 ? -14.124 21.253 11.782 1.00 44.88 302 LEU A CA 1
ATOM 2374 C C . LEU A 1 302 ? -14.722 22.662 11.939 1.00 44.88 302 LEU A C 1
ATOM 2376 O O . LEU A 1 302 ? -15.938 22.811 11.875 1.00 44.88 302 LEU A O 1
ATOM 2380 N N . ARG A 1 303 ? -13.901 23.716 12.049 1.00 44.22 303 ARG A N 1
ATOM 2381 C CA . ARG A 1 303 ? -14.402 25.104 12.120 1.00 44.22 303 ARG A CA 1
ATOM 2382 C C . ARG A 1 303 ? -15.016 25.627 10.818 1.00 44.22 303 ARG A C 1
ATOM 2384 O O . ARG A 1 303 ? -15.820 26.547 10.886 1.00 44.22 303 ARG A O 1
ATOM 2391 N N . ARG A 1 304 ? -14.674 25.067 9.653 1.00 42.25 304 ARG A N 1
ATOM 2392 C CA . ARG A 1 304 ? -15.290 25.465 8.370 1.00 42.25 304 ARG A CA 1
ATOM 2393 C C . ARG A 1 304 ? -16.659 24.825 8.129 1.00 42.25 304 ARG A C 1
ATOM 2395 O O . ARG A 1 304 ? -17.406 25.321 7.297 1.00 42.25 304 ARG A O 1
ATOM 2402 N N . SER A 1 305 ? -16.987 23.765 8.866 1.00 38.19 305 SER A N 1
ATOM 2403 C CA . SER A 1 305 ? -18.215 22.978 8.671 1.00 38.19 305 SER A CA 1
ATOM 2404 C C . SER A 1 305 ? -19.313 23.295 9.694 1.00 38.19 305 SER A C 1
ATOM 2406 O O . SER A 1 305 ? -20.402 22.735 9.622 1.00 38.19 305 SER A O 1
ATOM 2408 N N . VAL A 1 306 ? -19.048 24.193 10.649 1.00 39.25 306 VAL A N 1
ATOM 2409 C CA . VAL A 1 306 ? -20.040 24.664 11.621 1.00 39.25 306 VAL A CA 1
ATOM 2410 C C . VAL A 1 306 ? -20.553 26.024 11.160 1.00 39.25 306 VAL A C 1
ATOM 2412 O O . VAL A 1 306 ? -19.889 27.044 11.341 1.00 39.25 306 VAL A O 1
ATOM 2415 N N . VAL A 1 307 ? -21.747 26.047 10.566 1.00 38.97 307 VAL A N 1
ATOM 2416 C CA . VAL A 1 307 ? -22.529 27.286 10.462 1.00 38.97 307 VAL A CA 1
ATOM 2417 C C . VAL A 1 307 ? -22.854 27.725 11.896 1.00 38.97 307 VAL A C 1
ATOM 2419 O O . VAL A 1 307 ? -23.356 26.902 12.667 1.00 38.97 307 VAL A O 1
ATOM 2422 N N . PRO A 1 308 ? -22.576 28.976 12.303 1.00 36.38 308 PRO A N 1
ATOM 2423 C CA . PRO A 1 308 ? -22.941 29.429 13.633 1.00 36.38 308 PRO A CA 1
ATOM 2424 C C . PRO A 1 308 ? -24.468 29.439 13.760 1.00 36.38 308 PRO A C 1
ATOM 2426 O O . PRO A 1 308 ? -25.153 30.259 13.148 1.00 36.38 308 PRO A O 1
ATOM 2429 N N . VAL A 1 309 ? -25.009 28.540 14.580 1.00 44.06 309 VAL A N 1
ATOM 2430 C CA . VAL A 1 309 ? -26.360 28.683 15.124 1.00 44.06 309 VAL A CA 1
ATOM 2431 C C . VAL A 1 309 ? -26.298 29.842 16.114 1.00 44.06 309 VAL A C 1
ATOM 2433 O O . VAL A 1 309 ? -25.753 29.698 17.205 1.00 44.06 309 VAL A O 1
ATOM 2436 N N . GLY A 1 310 ? -26.777 31.020 15.712 1.00 34.12 310 GLY A N 1
ATOM 2437 C CA . GLY A 1 310 ? -26.699 32.186 16.589 1.00 34.12 310 GLY A CA 1
ATOM 2438 C C . GLY A 1 310 ? -27.172 33.511 16.007 1.00 34.12 310 GLY A C 1
ATOM 2439 O O . GLY A 1 310 ? -26.411 34.468 16.029 1.00 34.12 310 GLY A O 1
ATOM 2440 N N . LYS A 1 311 ? -28.424 33.583 15.536 1.00 37.38 311 LYS A N 1
ATOM 2441 C CA . LYS A 1 311 ? -29.293 34.772 15.674 1.00 37.38 311 LYS A CA 1
ATOM 2442 C C . LYS A 1 311 ? -30.759 34.326 15.742 1.00 37.38 311 LYS A C 1
ATOM 2444 O O . LYS A 1 311 ? -31.553 34.625 14.860 1.00 37.38 311 LYS A O 1
ATOM 2449 N N . LEU A 1 312 ? -31.112 33.581 16.785 1.00 38.75 312 LEU A N 1
ATOM 2450 C CA . LEU A 1 312 ? -32.494 33.543 17.259 1.00 38.75 312 LEU A CA 1
ATOM 2451 C C . LEU A 1 312 ? -32.524 34.418 18.510 1.00 38.75 312 LEU A C 1
ATOM 2453 O O . LEU A 1 312 ? -31.798 34.156 19.468 1.00 38.75 312 LEU A O 1
ATOM 2457 N N . GLY A 1 313 ? -33.258 35.528 18.419 1.00 41.47 313 GLY A N 1
ATOM 2458 C CA . GLY A 1 313 ? -33.472 36.451 19.529 1.00 41.47 313 GLY A CA 1
ATOM 2459 C C . GLY A 1 313 ? -34.189 35.770 20.700 1.00 41.47 313 GLY A C 1
ATOM 2460 O O . GLY A 1 313 ? -34.712 34.664 20.543 1.00 41.47 313 GLY A O 1
ATOM 2461 N N . PRO A 1 314 ? -34.187 36.402 21.884 1.00 37.75 314 PRO A N 1
ATOM 2462 C CA . PRO A 1 314 ? -34.800 35.823 23.070 1.00 37.75 314 PRO A CA 1
ATOM 2463 C C . PRO A 1 314 ? -36.301 35.569 22.843 1.00 37.75 314 PRO A C 1
ATOM 2465 O O . PRO A 1 314 ? -36.949 36.359 22.151 1.00 37.75 314 PRO A O 1
ATOM 2468 N N . PRO A 1 315 ? -36.859 34.485 23.409 1.00 38.78 315 PRO A N 1
ATOM 2469 C CA . PRO A 1 315 ? -38.272 34.170 23.273 1.00 38.78 315 PRO A CA 1
ATOM 2470 C C . PRO A 1 315 ? -39.113 35.262 23.939 1.00 38.78 315 PRO A C 1
ATOM 2472 O O . PRO A 1 315 ? -38.908 35.617 25.101 1.00 38.78 315 PRO A O 1
ATOM 2475 N N . GLU A 1 316 ? -40.047 35.804 23.168 1.00 35.56 316 GLU A N 1
ATOM 2476 C CA . GLU A 1 316 ? -41.030 36.780 23.610 1.00 35.56 316 GLU A CA 1
ATOM 2477 C C . GLU A 1 316 ? -41.931 36.126 24.670 1.00 35.56 316 GLU A C 1
ATOM 2479 O O . GLU A 1 316 ? -42.597 35.120 24.418 1.00 35.56 316 GLU A O 1
ATOM 2484 N N . LEU A 1 317 ? -41.892 36.664 25.892 1.00 37.84 317 LEU A N 1
ATOM 2485 C CA . LEU A 1 317 ? -42.783 36.290 26.987 1.00 37.84 317 LEU A CA 1
ATOM 2486 C C . LEU A 1 317 ? -44.234 36.505 26.543 1.00 37.84 317 LEU A C 1
ATOM 2488 O O . LEU A 1 317 ? -44.670 37.641 26.349 1.00 37.84 317 LEU A O 1
ATOM 2492 N N . ALA A 1 318 ? -44.975 35.407 26.402 1.00 38.03 318 ALA A N 1
ATOM 2493 C CA . ALA A 1 318 ? -46.409 35.426 26.173 1.00 38.03 318 ALA A CA 1
ATOM 2494 C C . ALA A 1 318 ? -47.095 36.211 27.302 1.00 38.03 318 ALA A C 1
ATOM 2496 O O . ALA A 1 318 ? -47.073 35.811 28.466 1.00 38.03 318 ALA A O 1
ATOM 2497 N N . ARG A 1 319 ? -47.683 37.358 26.949 1.00 37.09 319 ARG A N 1
ATOM 2498 C CA . ARG A 1 319 ? -48.589 38.111 27.816 1.00 37.09 319 ARG A CA 1
ATOM 2499 C C . ARG A 1 319 ? -49.899 37.338 27.941 1.00 37.09 319 ARG A C 1
ATOM 2501 O O . ARG A 1 319 ? -50.514 37.000 26.932 1.00 37.09 319 ARG A O 1
ATOM 2508 N N . GLU A 1 320 ? -50.321 37.092 29.175 1.00 36.25 320 GLU A N 1
ATOM 2509 C CA . GLU A 1 320 ? -51.672 36.629 29.489 1.00 36.25 320 GLU A CA 1
ATOM 2510 C C . GLU A 1 320 ? -52.718 37.634 28.971 1.00 36.25 320 GLU A C 1
ATOM 2512 O O . GLU A 1 320 ? -52.546 38.845 29.154 1.00 36.25 320 GLU A O 1
ATOM 2517 N N . PRO A 1 321 ? -53.818 37.179 28.348 1.00 40.81 321 PRO A N 1
ATOM 2518 C CA . PRO A 1 321 ? -54.941 38.047 28.048 1.00 40.81 321 PRO A CA 1
ATOM 2519 C C . PRO A 1 321 ? -55.762 38.293 29.320 1.00 40.81 321 PRO A C 1
ATOM 2521 O O . PRO A 1 321 ? -56.387 37.395 29.882 1.00 40.81 321 PRO A O 1
ATOM 2524 N N . SER A 1 322 ? -55.770 39.549 29.757 1.00 41.59 322 SER A N 1
ATOM 2525 C CA . SER A 1 322 ? -56.684 40.078 30.763 1.00 41.59 322 SER A CA 1
ATOM 2526 C C . SER A 1 322 ? -58.139 39.943 30.302 1.00 41.59 322 SER A C 1
ATOM 2528 O O . SER A 1 322 ? -58.532 40.533 29.295 1.00 41.59 322 SER A O 1
ATOM 2530 N N . ASN A 1 323 ? -58.943 39.221 31.082 1.00 40.78 323 ASN A N 1
ATOM 2531 C CA . ASN A 1 323 ? -60.403 39.262 31.036 1.00 40.78 323 ASN A CA 1
ATOM 2532 C C . ASN A 1 323 ? -60.915 40.671 31.363 1.00 40.78 323 ASN A C 1
ATOM 2534 O O . ASN A 1 323 ? -60.740 41.096 32.502 1.00 40.78 323 ASN A O 1
ATOM 2538 N N . VAL A 1 324 ? -61.638 41.326 30.446 1.00 46.34 324 VAL A N 1
ATOM 2539 C CA . VAL A 1 324 ? -62.706 42.288 30.783 1.00 46.34 324 VAL A CA 1
ATOM 2540 C C . VAL A 1 324 ? -63.770 42.307 29.671 1.00 46.34 324 VAL A C 1
ATOM 2542 O O . VAL A 1 324 ? -63.506 42.825 28.594 1.00 46.34 324 VAL A O 1
ATOM 2545 N N . ARG A 1 325 ? -64.960 41.811 30.045 1.00 43.78 325 ARG A N 1
ATOM 2546 C CA . ARG A 1 325 ? -66.332 42.061 29.541 1.00 43.78 325 ARG A CA 1
ATOM 2547 C C . ARG A 1 325 ? -66.678 41.736 28.090 1.00 43.78 325 ARG A C 1
ATOM 2549 O O . ARG A 1 325 ? -66.309 42.509 27.188 1.00 43.78 325 ARG A O 1
#

Radius of gyration: 24.87 Å; chains: 1; bounding box: 84×65×74 Å

Secondary structure (DSSP, 8-state):
-------PPPPPS--TTPEEEEEE-PPPPPBSTTSBPPSSPP----S-TTT--HHHHHHHSPPPP-S---S--EEEEEEEEEE---TTTS----EEEEEEETTEEEEEEEEEEE-GGGS-SB-TTT--BHHHHHHHHHHHHHHHHHHHTTSTTTTTTTS--EEEEEEEEEE-SSTT-EEEEEEEEEE---SEEHHHHHHHTEETTEE-GGGSPPHHHHHHHHHHHHHHHHHHHHHH-EE-S---TTSEEE-TTS-EEE---TT-EEGGGSSSPPGGGSTT--------S--PPPPPHHHHHHHHS-------PPPP---------

pLDDT: mean 82.08, std 20.27, range [28.25, 98.5]

Sequence (325 aa):
MATATRTSISPTPYREGVELRIRKHVPPEPFGGGYGPCPRCKVGVSQNAMSVDRVAFALDNPPLETEPPAGKEHSFSITGLKTLRRFHVDGGGAHVVTGYFDRDKDVVCLAKIYDGVYYPLENEDSGWDCMTLADADYAIEACAYETMQPVEGVGAKLVPEYHGTWTFAVATNQPGRRRWVRMLLLQLVRGETVLAKIHKATKNDAIQHPLLPDQETRLRILKDTLEAETSILWNAEVLQGDLSPRNVMVQPDGSVVIVDFNQAVVYPFYHRRHPKYNEGAHPLPPPTHRAPLALCPWQRYLRRSVVPVGKLGPPELAREPSNVR